Protein AF-A0A940G3T7-F1 (afdb_monomer)

Foldseek 3Di:
DFQLLVQCVVCLLVLLVVLLVQLCVVDVQQVPDPVSSVLSSLLSSLLSVQLSCQLVVNDRDLQSLLLLQLCCLPPGVDDLVSLLVSLVSSLVSSLVSSVVRRPVPDPVCSVVSNVSSVVSSVVSSVSSSVLNVLLNVLVVCVVVDVVSVVLLLCLCVLLVPDDPVLSCLQLVLLLLCSSSSNPLPSSCVVVVHDSVSSVVSQVVSCVRRVARCSDSNSVSSPVSNCVVVVSNPDDPPPDD

Solvent-accessible surface area (backbone atoms only — not comparable to full-atom values): 12813 Å² total; per-residue (Å²): 134,53,49,15,60,53,45,50,69,76,38,45,69,60,54,23,50,52,46,38,52,52,38,39,74,73,34,74,86,49,66,77,49,71,66,62,49,66,56,44,43,64,48,42,32,44,34,48,51,35,53,48,34,39,75,72,68,74,48,85,61,61,48,27,29,25,37,56,11,31,52,41,48,72,79,38,98,60,61,71,63,59,54,56,48,39,40,54,49,46,52,51,52,54,47,52,52,27,62,75,42,31,84,88,38,66,76,84,51,50,63,57,53,49,53,51,49,55,52,49,41,52,52,39,44,50,40,14,50,50,17,22,53,47,31,43,48,53,52,56,47,26,80,79,28,72,69,50,39,46,50,33,61,47,50,53,46,62,50,68,75,47,56,72,67,65,30,48,66,45,48,52,57,51,46,42,18,60,75,40,30,52,32,57,62,58,28,14,61,76,68,74,44,57,53,70,56,56,52,53,38,48,52,52,46,20,73,60,49,75,38,46,77,88,38,63,62,40,31,33,40,52,51,49,31,37,46,77,70,57,66,65,60,76,76,78,80,77,83,125

Radius of gyration: 18.78 Å; Cα contacts (8 Å, |Δi|>4): 282; chains: 1; bounding box: 48×43×55 Å

Structure (mmCIF, N/CA/C/O backbone):
data_AF-A0A940G3T7-F1
#
_entry.id   AF-A0A940G3T7-F1
#
loop_
_atom_site.group_PDB
_atom_site.id
_atom_site.type_symbol
_atom_site.label_atom_id
_atom_site.label_alt_id
_atom_site.label_comp_id
_atom_site.label_asym_id
_atom_site.label_entity_id
_atom_site.label_seq_id
_atom_site.pdbx_PDB_ins_code
_atom_site.Cartn_x
_atom_site.Cartn_y
_atom_site.Cartn_z
_atom_site.occupancy
_atom_site.B_iso_or_equiv
_atom_site.auth_seq_id
_atom_site.auth_comp_id
_atom_site.auth_asym_id
_atom_site.auth_atom_id
_atom_site.pdbx_PDB_model_num
ATOM 1 N N . MET A 1 1 ? 21.316 -6.320 -14.154 1.00 74.44 1 MET A N 1
ATOM 2 C CA . MET A 1 1 ? 20.137 -5.428 -14.083 1.00 74.44 1 MET A CA 1
ATOM 3 C C . MET A 1 1 ? 20.168 -4.585 -15.340 1.00 74.44 1 MET A C 1
ATOM 5 O O . MET A 1 1 ? 21.217 -3.998 -15.573 1.00 74.44 1 MET A O 1
ATOM 9 N N . GLY A 1 2 ? 19.116 -4.589 -16.158 1.00 83.31 2 GLY A N 1
ATOM 10 C CA . GLY A 1 2 ? 19.085 -3.823 -17.414 1.00 83.31 2 GLY A CA 1
ATOM 11 C C . GLY A 1 2 ? 19.014 -2.308 -17.184 1.00 83.31 2 GLY A C 1
ATOM 12 O O . GLY A 1 2 ? 18.621 -1.860 -16.100 1.00 83.31 2 GLY A O 1
ATOM 13 N N . SER A 1 3 ? 19.417 -1.516 -18.175 1.00 91.56 3 SER A N 1
ATOM 14 C CA . SER A 1 3 ? 19.326 -0.055 -18.203 1.00 91.56 3 SER A CA 1
ATOM 15 C C . SER A 1 3 ? 17.884 0.422 -18.115 1.00 91.56 3 SER A C 1
ATOM 17 O O . SER A 1 3 ? 17.640 1.399 -17.412 1.00 91.56 3 SER A O 1
ATOM 19 N N . GLY A 1 4 ? 16.930 -0.321 -18.685 1.00 92.56 4 GLY A N 1
ATOM 20 C CA . GLY A 1 4 ? 15.504 -0.017 -18.550 1.00 92.56 4 GLY A CA 1
ATOM 21 C C . GLY A 1 4 ? 15.030 -0.037 -17.091 1.00 92.56 4 GLY A C 1
ATOM 22 O O . GLY A 1 4 ? 14.380 0.896 -16.632 1.00 92.56 4 GLY A O 1
ATOM 23 N N . ILE A 1 5 ? 15.431 -1.045 -16.307 1.00 93.56 5 ILE A N 1
ATOM 24 C CA . ILE A 1 5 ? 15.074 -1.136 -14.876 1.00 93.56 5 ILE A CA 1
ATOM 25 C C . ILE A 1 5 ? 15.770 -0.032 -14.063 1.00 93.56 5 ILE A C 1
ATOM 27 O O . ILE A 1 5 ? 15.133 0.599 -13.223 1.00 93.56 5 ILE A O 1
ATOM 31 N N . ARG A 1 6 ? 17.052 0.256 -14.345 1.00 94.25 6 ARG A N 1
ATOM 32 C CA . ARG A 1 6 ? 17.772 1.387 -13.719 1.00 94.25 6 ARG A CA 1
ATOM 33 C C . ARG A 1 6 ? 17.108 2.732 -14.009 1.00 94.25 6 ARG A C 1
ATOM 35 O O . ARG A 1 6 ? 17.112 3.613 -13.148 1.00 94.25 6 ARG A O 1
ATOM 42 N N . PHE A 1 7 ? 16.580 2.903 -15.221 1.00 95.75 7 PHE A N 1
ATOM 43 C CA . PHE A 1 7 ? 15.862 4.110 -15.603 1.00 95.75 7 PHE A CA 1
ATOM 44 C C . PHE A 1 7 ? 14.622 4.290 -14.727 1.00 95.75 7 PHE A C 1
ATOM 46 O O . PHE A 1 7 ? 14.481 5.356 -14.131 1.00 95.75 7 PHE A O 1
ATOM 53 N N . LEU A 1 8 ? 13.801 3.240 -14.574 1.00 95.75 8 LEU A N 1
ATOM 54 C CA . LEU A 1 8 ? 12.621 3.273 -13.703 1.00 95.75 8 LEU A CA 1
ATOM 55 C C . LEU A 1 8 ? 12.976 3.648 -12.257 1.00 95.75 8 LEU A C 1
ATOM 57 O O . LEU A 1 8 ? 12.310 4.493 -11.670 1.00 95.75 8 LEU A O 1
ATOM 61 N N . GLU A 1 9 ? 14.040 3.061 -11.693 1.00 93.00 9 GLU A N 1
ATOM 62 C CA . GLU A 1 9 ? 14.508 3.395 -10.337 1.00 93.00 9 GLU A CA 1
ATOM 63 C C . GLU A 1 9 ? 14.884 4.878 -10.203 1.00 93.00 9 GLU A C 1
ATOM 65 O O . GLU A 1 9 ? 14.570 5.516 -9.202 1.00 93.00 9 GLU A O 1
ATOM 70 N N . SER A 1 10 ? 15.555 5.433 -11.214 1.00 94.75 10 SER A N 1
ATOM 71 C CA . SER A 1 10 ? 16.081 6.804 -11.167 1.00 94.75 10 SER A CA 1
ATOM 72 C C . SER A 1 10 ? 15.025 7.868 -11.491 1.00 94.75 10 SER A C 1
ATOM 74 O O . SER A 1 10 ? 15.208 9.028 -11.131 1.00 94.75 10 SER A O 1
ATOM 76 N N . HIS A 1 11 ? 13.929 7.481 -12.154 1.00 96.00 11 HIS A N 1
ATOM 77 C CA . HIS A 1 11 ? 12.871 8.375 -12.642 1.00 96.00 11 HIS A CA 1
ATOM 78 C C . HIS A 1 11 ? 11.492 7.990 -12.089 1.00 96.00 11 HIS A C 1
ATOM 80 O O . HIS A 1 11 ? 10.468 8.221 -12.727 1.00 96.00 11 HIS A O 1
ATOM 86 N N . LEU A 1 12 ? 11.446 7.406 -10.886 1.00 93.38 12 LEU A N 1
ATOM 87 C CA . LEU A 1 12 ? 10.212 6.902 -10.276 1.00 93.38 12 LEU A CA 1
ATOM 88 C C . LEU A 1 12 ? 9.098 7.962 -10.199 1.00 93.38 12 LEU A C 1
ATOM 90 O O . LEU A 1 12 ? 7.926 7.641 -10.377 1.00 93.38 12 LEU A O 1
ATOM 94 N N . GLU A 1 13 ? 9.445 9.225 -9.946 1.00 90.88 13 GLU A N 1
ATOM 95 C CA . GLU A 1 13 ? 8.478 10.327 -9.891 1.00 90.88 13 GLU A CA 1
ATOM 96 C C . GLU A 1 13 ? 7.826 10.610 -11.245 1.00 90.88 13 GLU A C 1
ATOM 98 O O . GLU A 1 13 ? 6.604 10.672 -11.329 1.00 90.88 13 GLU A O 1
ATOM 103 N N . GLU A 1 14 ? 8.626 10.697 -12.305 1.00 94.06 14 GLU A N 1
ATOM 104 C CA . GLU A 1 14 ? 8.138 10.889 -13.671 1.00 94.06 14 GLU A CA 1
ATOM 105 C C . GLU A 1 14 ? 7.284 9.698 -14.123 1.00 94.06 14 GLU A C 1
ATOM 107 O O . GLU A 1 14 ? 6.153 9.872 -14.574 1.00 94.06 14 GLU A O 1
ATOM 112 N N . VAL A 1 15 ? 7.793 8.479 -13.929 1.00 95.88 15 VAL A N 1
ATOM 113 C CA . VAL A 1 15 ? 7.114 7.242 -14.334 1.00 95.88 15 VAL A CA 1
ATOM 114 C C . VAL A 1 15 ? 5.775 7.080 -13.610 1.00 95.88 15 VAL A C 1
ATOM 116 O O . VAL A 1 15 ? 4.773 6.735 -14.235 1.00 95.88 15 VAL A O 1
ATOM 119 N N . SER A 1 16 ? 5.730 7.332 -12.298 1.00 93.62 16 SER A N 1
ATOM 120 C CA . SER A 1 16 ? 4.488 7.210 -11.521 1.00 93.62 16 SER A CA 1
ATOM 121 C C . SER A 1 16 ? 3.468 8.303 -11.848 1.00 93.62 16 SER A C 1
ATOM 123 O O . SER A 1 16 ? 2.267 8.021 -11.847 1.00 93.62 16 SER A O 1
ATOM 125 N N . ALA A 1 17 ? 3.914 9.518 -12.179 1.00 90.50 17 ALA A N 1
ATOM 126 C CA . ALA A 1 17 ? 3.035 10.588 -12.642 1.00 90.50 17 ALA A CA 1
ATOM 127 C C . ALA A 1 17 ? 2.400 10.248 -14.001 1.00 90.50 17 ALA A C 1
ATOM 129 O O . ALA A 1 17 ? 1.180 10.348 -14.141 1.00 90.50 17 ALA A O 1
ATOM 130 N N . GLU A 1 18 ? 3.198 9.771 -14.961 1.00 93.31 18 GLU A N 1
ATOM 131 C CA . GLU A 1 18 ? 2.703 9.317 -16.269 1.00 93.31 18 GLU A CA 1
ATOM 132 C C . GLU A 1 18 ? 1.730 8.144 -16.115 1.00 93.31 18 GLU A C 1
ATOM 134 O O . GLU A 1 18 ? 0.635 8.147 -16.677 1.00 93.31 18 GLU A O 1
ATOM 139 N N . LEU A 1 19 ? 2.076 7.159 -15.283 1.00 94.00 19 LEU A N 1
ATOM 140 C CA . LEU A 1 19 ? 1.184 6.042 -14.993 1.00 94.00 19 LEU A CA 1
ATOM 141 C C . LEU A 1 19 ? -0.145 6.514 -14.385 1.00 94.00 19 LEU A C 1
ATOM 143 O O . LEU A 1 19 ? -1.208 6.043 -14.786 1.00 94.00 19 LEU A O 1
ATOM 147 N N . THR A 1 20 ? -0.103 7.461 -13.447 1.00 91.38 20 THR A N 1
ATOM 148 C CA . THR A 1 20 ? -1.315 8.037 -12.848 1.00 91.38 20 THR A CA 1
ATOM 149 C C . THR A 1 20 ? -2.190 8.683 -13.919 1.00 91.38 20 THR A C 1
ATOM 151 O O . THR A 1 20 ? -3.382 8.387 -13.987 1.00 91.38 20 THR A O 1
ATOM 154 N N . ALA A 1 21 ? -1.603 9.509 -14.790 1.00 89.38 21 ALA A N 1
ATOM 155 C CA . ALA A 1 21 ? -2.323 10.150 -15.887 1.00 89.38 21 ALA A CA 1
ATOM 156 C C . ALA A 1 21 ? -2.978 9.112 -16.813 1.00 89.38 21 ALA A C 1
ATOM 158 O O . ALA A 1 21 ? -4.177 9.187 -17.077 1.00 89.38 21 ALA A O 1
ATOM 159 N N . ARG A 1 22 ? -2.232 8.075 -17.212 1.00 91.62 22 ARG A N 1
ATOM 160 C CA . ARG A 1 22 ? -2.720 6.992 -18.084 1.00 91.62 22 ARG A CA 1
ATOM 161 C C . ARG A 1 22 ? -3.848 6.184 -17.443 1.00 91.62 22 ARG A C 1
ATOM 163 O O . ARG A 1 22 ? -4.780 5.789 -18.139 1.00 91.62 22 ARG A O 1
ATOM 170 N N . ILE A 1 23 ? -3.797 5.954 -16.130 1.00 89.06 23 ILE A N 1
ATOM 171 C CA . ILE A 1 23 ? -4.881 5.293 -15.388 1.00 89.06 23 ILE A CA 1
ATOM 172 C C . ILE A 1 23 ? -6.139 6.167 -15.374 1.00 89.06 23 ILE A C 1
ATOM 174 O O . ILE A 1 23 ? -7.225 5.657 -15.642 1.00 89.06 23 ILE A O 1
ATOM 178 N N . VAL A 1 24 ? -6.009 7.468 -15.103 1.00 85.62 24 VAL A N 1
ATOM 179 C CA . VAL A 1 24 ? -7.149 8.403 -15.103 1.00 85.62 24 VAL A CA 1
ATOM 180 C C . VAL A 1 24 ? -7.772 8.519 -16.497 1.00 85.62 24 VAL A C 1
ATOM 182 O O . VAL A 1 24 ? -8.993 8.521 -16.639 1.00 85.62 24 VAL A O 1
ATOM 185 N N . GLU A 1 25 ? -6.959 8.575 -17.548 1.00 85.81 25 GLU A N 1
ATOM 186 C CA . GLU A 1 25 ? -7.444 8.618 -18.930 1.00 85.81 25 GLU A CA 1
ATOM 187 C C . GLU A 1 25 ? -8.111 7.306 -19.365 1.00 85.81 25 GLU A C 1
ATOM 189 O O . GLU A 1 25 ? -9.137 7.332 -20.047 1.00 85.81 25 GLU A O 1
ATOM 194 N N . GLY A 1 26 ? -7.540 6.164 -18.974 1.00 80.88 26 GLY A N 1
ATOM 195 C CA . GLY A 1 26 ? -7.988 4.838 -19.402 1.00 80.88 26 GLY A CA 1
ATOM 196 C C . GLY A 1 26 ? -9.207 4.296 -18.654 1.00 80.88 26 GLY A C 1
ATOM 197 O O . GLY A 1 26 ? -9.907 3.433 -19.180 1.00 80.88 26 GLY A O 1
ATOM 198 N N . GLU A 1 27 ? -9.496 4.797 -17.453 1.00 78.75 27 GLU A N 1
ATOM 199 C CA . GLU A 1 27 ? -10.560 4.281 -16.595 1.00 78.75 27 GLU A CA 1
ATOM 200 C C . GLU A 1 27 ? -11.546 5.389 -16.209 1.00 78.75 27 GLU A C 1
ATOM 202 O O . GLU A 1 27 ? -11.291 6.213 -15.328 1.00 78.75 27 GLU A O 1
ATOM 207 N N . LEU A 1 28 ? -12.724 5.353 -16.845 1.00 66.12 28 LEU A N 1
ATOM 208 C CA . LEU A 1 28 ? -13.821 6.310 -16.642 1.00 66.12 28 LEU A CA 1
ATOM 209 C C . LEU A 1 28 ? -14.182 6.491 -15.164 1.00 66.12 28 LEU A C 1
ATOM 211 O O . LEU A 1 28 ? -14.583 7.578 -14.755 1.00 66.12 28 LEU A O 1
ATOM 215 N N . SER A 1 29 ? -14.015 5.441 -14.360 1.00 67.69 29 SER A N 1
ATOM 216 C CA . SER A 1 29 ? -14.332 5.467 -12.937 1.00 67.69 29 SER A CA 1
ATOM 217 C C . SER A 1 29 ? -13.459 6.452 -12.137 1.00 67.69 29 SER A C 1
ATOM 219 O O . SER A 1 29 ? -13.898 6.904 -11.087 1.00 67.69 29 SER A O 1
ATOM 221 N N . TYR A 1 30 ? -12.275 6.848 -12.626 1.00 64.69 30 TYR A N 1
ATOM 222 C CA . TYR A 1 30 ? -11.432 7.872 -11.978 1.00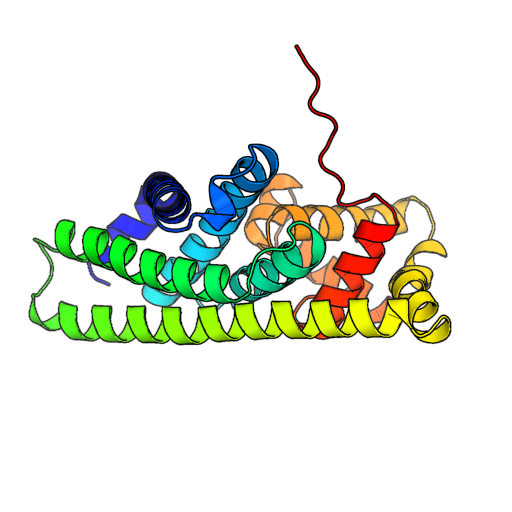 64.69 30 TYR A CA 1
ATOM 223 C C . TYR A 1 30 ? -11.596 9.283 -12.557 1.00 64.69 30 TYR A C 1
ATOM 225 O O . TYR A 1 30 ? -11.019 10.228 -12.029 1.00 64.69 30 TYR A O 1
ATOM 233 N N . GLN A 1 31 ? -12.380 9.462 -13.623 1.00 60.44 31 GLN A N 1
ATOM 234 C CA . GLN A 1 31 ? -12.560 10.767 -14.281 1.00 60.44 31 GLN A CA 1
ATOM 235 C C . GLN A 1 31 ? -13.594 11.664 -13.585 1.00 60.44 31 GLN A C 1
ATOM 237 O O . GLN A 1 31 ? -13.928 12.738 -14.086 1.00 60.44 31 GLN A O 1
ATOM 242 N N . VAL A 1 32 ? -14.155 11.205 -12.466 1.00 57.22 32 VAL A N 1
ATOM 243 C CA . VAL A 1 32 ? -15.436 11.705 -11.958 1.00 57.22 32 VAL A CA 1
ATOM 244 C C . VAL A 1 32 ? -15.269 12.755 -10.858 1.00 57.22 32 VAL A C 1
ATOM 246 O O . VAL A 1 32 ? -16.141 13.613 -10.720 1.00 57.22 32 VAL A O 1
ATOM 249 N N . ASP A 1 33 ? -14.159 12.751 -10.110 1.00 65.88 33 ASP A N 1
ATOM 250 C CA . ASP A 1 33 ? -13.941 13.719 -9.033 1.00 65.88 33 ASP A CA 1
ATOM 251 C C . ASP A 1 33 ? -12.446 14.023 -8.754 1.00 65.88 33 ASP A C 1
ATOM 253 O O . ASP A 1 33 ? -11.558 13.200 -8.975 1.00 65.88 33 ASP A O 1
ATOM 257 N N . LEU A 1 34 ? -12.166 15.249 -8.289 1.00 60.47 34 LEU A N 1
ATOM 258 C CA . LEU A 1 34 ? -10.811 15.738 -7.982 1.00 60.47 34 LEU A CA 1
ATOM 259 C C . LEU A 1 34 ? -10.205 15.103 -6.720 1.00 60.47 34 LEU A C 1
ATOM 261 O O . LEU A 1 34 ? -8.987 15.085 -6.582 1.00 60.47 34 LEU A O 1
ATOM 265 N N . GLU A 1 35 ? -11.030 14.619 -5.797 1.00 64.25 35 GLU A N 1
ATOM 266 C CA . GLU A 1 35 ? -10.598 14.073 -4.507 1.00 64.25 35 GLU A CA 1
ATOM 267 C C . GLU A 1 35 ? -9.964 12.685 -4.699 1.00 64.25 35 GLU A C 1
ATOM 269 O O . GLU A 1 35 ? -8.833 12.446 -4.285 1.00 64.25 35 GLU A O 1
ATOM 274 N N . THR A 1 36 ? -10.617 11.835 -5.486 1.00 66.44 36 THR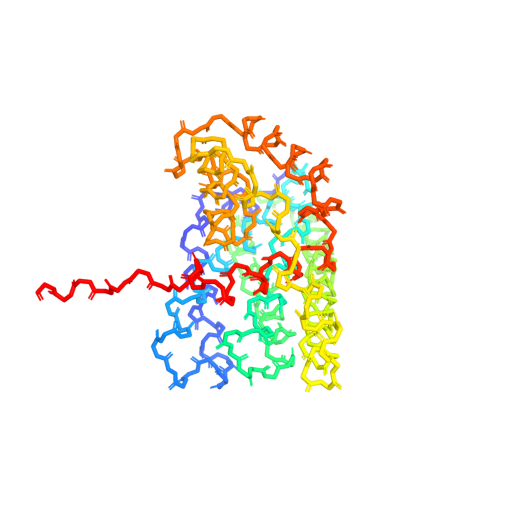 A N 1
ATOM 275 C CA . THR A 1 36 ? -10.149 10.558 -6.021 1.00 66.44 36 THR A CA 1
ATOM 276 C C . THR A 1 36 ? -8.845 10.725 -6.795 1.00 66.44 36 THR A C 1
ATOM 278 O O . THR A 1 36 ? -7.922 9.935 -6.608 1.00 66.44 36 THR A O 1
ATOM 281 N N . ILE A 1 37 ? -8.714 11.763 -7.630 1.00 62.72 37 ILE A N 1
ATOM 282 C CA . ILE A 1 37 ? -7.467 12.029 -8.371 1.00 62.72 37 ILE A CA 1
ATOM 283 C C . ILE A 1 37 ? -6.317 12.386 -7.415 1.00 62.72 37 ILE A C 1
ATOM 285 O O . ILE A 1 37 ? -5.192 11.920 -7.610 1.00 62.72 37 ILE A O 1
ATOM 289 N N . LEU A 1 38 ? -6.586 13.177 -6.370 1.00 65.06 38 LEU A N 1
ATOM 290 C CA . LEU A 1 38 ? -5.577 13.565 -5.377 1.00 65.06 38 LEU A CA 1
ATOM 291 C C . LEU A 1 38 ? -5.095 12.380 -4.528 1.00 65.06 38 LEU A C 1
ATOM 293 O O . LEU A 1 38 ? -3.920 12.343 -4.167 1.00 65.06 38 LEU A O 1
ATOM 297 N N . VAL A 1 39 ? -5.964 11.403 -4.254 1.00 70.62 39 VAL A N 1
ATOM 298 C CA . VAL A 1 39 ? -5.603 10.159 -3.550 1.00 70.62 39 VAL A CA 1
ATOM 299 C C . VAL A 1 39 ? -4.877 9.170 -4.474 1.00 70.62 39 VAL A C 1
ATOM 301 O O . VAL A 1 39 ? -3.994 8.434 -4.032 1.00 70.62 39 VAL A O 1
ATOM 304 N N . LEU A 1 40 ? -5.206 9.156 -5.771 1.00 80.25 40 LEU A N 1
ATOM 305 C CA . LEU A 1 40 ? -4.691 8.160 -6.713 1.00 80.25 40 LEU A CA 1
ATOM 306 C C . LEU A 1 40 ? -3.185 8.290 -6.973 1.00 80.25 40 LEU A C 1
ATOM 308 O O . LEU A 1 40 ? -2.502 7.272 -7.043 1.00 80.25 40 LEU A O 1
ATOM 312 N N . GLY A 1 41 ? -2.654 9.508 -7.107 1.00 83.38 41 GLY A N 1
ATOM 313 C CA . GLY A 1 41 ? -1.239 9.725 -7.440 1.00 83.38 41 GLY A CA 1
ATOM 314 C C . GLY A 1 41 ? -0.260 9.109 -6.427 1.00 83.38 41 GLY A C 1
ATOM 315 O O . GLY A 1 41 ? 0.570 8.279 -6.812 1.00 83.38 41 GLY A O 1
ATOM 316 N N . PRO A 1 42 ? -0.354 9.454 -5.130 1.00 84.12 42 PRO A N 1
ATOM 317 C CA . PRO A 1 42 ? 0.479 8.850 -4.088 1.00 84.12 42 PRO A CA 1
ATOM 318 C C . PRO A 1 42 ? 0.326 7.320 -3.998 1.00 84.12 42 PRO A C 1
ATOM 320 O O . PRO A 1 42 ? 1.325 6.607 -3.861 1.00 84.12 42 PRO A O 1
ATOM 323 N N . LEU A 1 43 ? -0.894 6.802 -4.181 1.00 87.19 43 LEU A N 1
ATOM 324 C CA . LEU A 1 43 ? -1.174 5.365 -4.178 1.00 87.19 43 LEU A CA 1
ATOM 325 C C . LEU A 1 43 ? -0.493 4.641 -5.353 1.00 87.19 43 LEU A C 1
ATOM 327 O O . LEU A 1 43 ? 0.146 3.602 -5.169 1.00 87.19 43 LEU A O 1
ATOM 331 N N . VAL A 1 44 ? -0.582 5.210 -6.559 1.00 90.50 44 VAL A N 1
ATOM 332 C CA . VAL A 1 44 ? 0.091 4.701 -7.763 1.00 90.50 44 VAL A CA 1
ATOM 333 C C . VAL A 1 44 ? 1.606 4.752 -7.598 1.00 90.50 44 VAL A C 1
ATOM 335 O O . VAL A 1 44 ? 2.286 3.789 -7.953 1.00 90.50 44 VAL A O 1
ATOM 338 N N . ARG A 1 45 ? 2.151 5.829 -7.020 1.00 91.31 45 ARG A N 1
ATOM 339 C CA . ARG A 1 45 ? 3.591 5.962 -6.762 1.00 91.31 45 ARG A CA 1
ATOM 340 C C . ARG A 1 45 ? 4.114 4.856 -5.850 1.00 91.31 45 ARG A C 1
ATOM 342 O O . ARG A 1 45 ? 5.085 4.199 -6.222 1.00 91.31 45 ARG A O 1
ATOM 349 N N . ALA A 1 46 ? 3.475 4.627 -4.703 1.00 90.19 46 ALA A N 1
ATOM 350 C CA . ALA A 1 46 ? 3.887 3.579 -3.766 1.00 90.19 46 ALA A CA 1
ATOM 351 C C . ALA A 1 46 ? 3.849 2.185 -4.418 1.00 90.19 46 ALA A C 1
ATOM 353 O O . ALA A 1 46 ? 4.739 1.357 -4.214 1.00 90.19 46 ALA A O 1
ATOM 354 N N . ASN A 1 47 ? 2.843 1.930 -5.260 1.00 93.06 47 ASN A N 1
ATOM 355 C CA . ASN A 1 47 ? 2.739 0.670 -5.986 1.00 93.06 47 ASN A CA 1
ATOM 356 C C . ASN A 1 47 ? 3.823 0.517 -7.062 1.00 93.06 47 ASN A C 1
ATOM 358 O O . ASN A 1 47 ? 4.467 -0.527 -7.156 1.00 93.06 47 ASN A O 1
ATOM 362 N N . CYS A 1 48 ? 4.073 1.582 -7.825 1.00 94.56 48 CYS A N 1
ATOM 363 C CA . CYS A 1 48 ? 5.140 1.641 -8.817 1.00 94.56 48 CYS A CA 1
ATOM 364 C C . CYS A 1 48 ? 6.511 1.381 -8.176 1.00 94.56 48 CYS A C 1
ATOM 366 O O . CYS A 1 48 ? 7.307 0.619 -8.720 1.00 94.56 48 CYS A O 1
ATOM 368 N N . GLU A 1 49 ? 6.772 1.955 -7.000 1.00 93.06 49 GLU A N 1
ATOM 369 C CA . GLU A 1 49 ? 8.008 1.729 -6.249 1.00 93.06 49 GLU A CA 1
ATOM 370 C C . GLU A 1 49 ? 8.197 0.247 -5.890 1.00 93.06 49 GLU A C 1
ATOM 372 O O . GLU A 1 49 ? 9.276 -0.308 -6.111 1.00 93.06 49 GLU A O 1
ATOM 377 N N . SER A 1 50 ? 7.149 -0.421 -5.392 1.00 93.19 50 SER A N 1
ATOM 378 C CA . SER A 1 50 ? 7.217 -1.853 -5.063 1.00 93.19 50 SER A CA 1
ATOM 379 C C . SER A 1 50 ? 7.488 -2.727 -6.294 1.00 93.19 50 SER A C 1
ATOM 381 O O . SER A 1 50 ? 8.362 -3.605 -6.264 1.00 93.19 50 SER A O 1
ATOM 383 N N . ILE A 1 51 ? 6.813 -2.443 -7.413 1.00 95.38 51 ILE A N 1
ATOM 384 C CA . ILE A 1 51 ? 7.029 -3.156 -8.679 1.00 95.38 51 ILE A CA 1
ATOM 385 C C . ILE A 1 51 ? 8.484 -2.988 -9.132 1.00 95.38 51 ILE A C 1
ATOM 387 O O . ILE A 1 51 ? 9.163 -3.973 -9.431 1.00 95.38 51 ILE A O 1
ATOM 391 N N . VAL A 1 52 ? 8.998 -1.755 -9.132 1.00 95.19 52 VAL A N 1
ATOM 392 C CA . VAL A 1 52 ? 10.378 -1.455 -9.538 1.00 95.19 52 VAL A CA 1
ATOM 393 C C . VAL A 1 52 ? 11.391 -2.146 -8.623 1.00 95.19 52 VAL A C 1
ATOM 395 O O . VAL A 1 52 ? 12.326 -2.775 -9.121 1.00 95.19 52 VAL A O 1
ATOM 398 N N . ASN A 1 53 ? 11.181 -2.132 -7.305 1.00 93.31 53 ASN A N 1
ATOM 399 C CA . ASN A 1 53 ? 12.036 -2.840 -6.348 1.00 93.31 53 ASN A CA 1
ATOM 400 C C . ASN A 1 53 ? 12.050 -4.359 -6.590 1.00 93.31 53 ASN A C 1
ATOM 402 O O . ASN A 1 53 ? 13.116 -4.984 -6.548 1.00 93.31 53 ASN A O 1
ATOM 406 N N . THR A 1 54 ? 10.899 -4.946 -6.924 1.00 95.00 54 THR A N 1
ATOM 407 C CA . THR A 1 54 ? 10.788 -6.365 -7.298 1.00 95.00 54 THR A CA 1
ATOM 408 C C . THR A 1 54 ? 11.579 -6.669 -8.574 1.00 95.00 54 THR A C 1
ATOM 410 O O . THR A 1 54 ? 12.340 -7.643 -8.641 1.00 95.00 54 THR A O 1
ATOM 413 N N . LEU A 1 55 ? 11.474 -5.810 -9.590 1.00 94.56 55 LEU A N 1
ATOM 414 C CA . LEU A 1 55 ? 12.224 -5.941 -10.844 1.00 94.56 55 LEU A CA 1
ATOM 415 C C . LEU A 1 55 ? 13.731 -5.716 -10.665 1.00 94.56 55 LEU A C 1
ATOM 417 O O . LEU A 1 55 ? 14.541 -6.374 -11.329 1.00 94.56 55 LEU A O 1
ATOM 421 N N . ALA A 1 56 ? 14.131 -4.873 -9.721 1.00 93.06 56 ALA A N 1
ATOM 422 C CA . ALA A 1 56 ? 15.524 -4.686 -9.332 1.00 93.06 56 ALA A CA 1
ATOM 423 C C . ALA A 1 56 ? 16.067 -5.831 -8.451 1.00 93.06 56 ALA A C 1
ATOM 425 O O . ALA A 1 56 ? 17.275 -5.923 -8.236 1.00 93.06 56 ALA A O 1
ATOM 426 N N . GLY A 1 57 ? 15.203 -6.733 -7.965 1.00 92.25 57 GLY A N 1
ATOM 427 C CA . GLY A 1 57 ? 15.586 -7.838 -7.081 1.00 92.25 57 GLY A CA 1
ATOM 428 C C . GLY A 1 57 ? 15.867 -7.402 -5.639 1.00 92.25 57 GLY A C 1
ATOM 429 O O . GLY A 1 57 ? 16.603 -8.083 -4.928 1.00 92.25 57 GLY A O 1
ATOM 430 N N . ARG A 1 58 ? 15.310 -6.263 -5.208 1.00 87.81 58 ARG A N 1
ATOM 431 C CA . ARG A 1 58 ? 15.520 -5.674 -3.873 1.00 87.81 58 ARG A CA 1
ATOM 432 C C . ARG A 1 58 ? 14.520 -6.149 -2.819 1.00 87.81 58 ARG A C 1
ATOM 434 O O . ARG A 1 58 ? 14.696 -5.845 -1.643 1.00 87.81 58 ARG A O 1
ATOM 441 N N . GLY A 1 59 ? 13.500 -6.897 -3.220 1.00 84.19 59 GLY A N 1
ATOM 442 C CA . GLY A 1 59 ? 12.483 -7.434 -2.324 1.00 84.19 59 GLY A CA 1
ATOM 443 C C . GLY A 1 59 ? 11.149 -7.593 -3.032 1.00 84.19 59 GLY A C 1
ATOM 444 O O . GLY A 1 59 ? 10.996 -7.158 -4.168 1.00 84.19 59 GLY A O 1
ATOM 445 N N . ASP A 1 60 ? 10.213 -8.236 -2.350 1.00 85.06 60 ASP A N 1
ATOM 446 C CA . ASP A 1 60 ? 8.851 -8.450 -2.817 1.00 85.06 60 ASP A CA 1
ATOM 447 C C . ASP A 1 60 ? 7.888 -7.916 -1.751 1.00 85.06 60 ASP A C 1
ATOM 449 O O . ASP A 1 60 ? 7.577 -8.618 -0.788 1.00 85.06 60 ASP A O 1
ATOM 453 N N . ASP A 1 61 ? 7.531 -6.633 -1.855 1.00 87.75 61 ASP A N 1
ATOM 454 C CA . ASP A 1 61 ? 6.673 -5.966 -0.875 1.00 87.75 61 ASP A CA 1
ATOM 455 C C . ASP A 1 61 ? 5.221 -5.934 -1.360 1.00 87.75 61 ASP A C 1
ATOM 457 O O . ASP A 1 61 ? 4.845 -5.176 -2.258 1.00 87.75 61 ASP A O 1
ATOM 461 N N . LEU A 1 62 ? 4.396 -6.773 -0.742 1.00 92.25 62 LEU A N 1
ATOM 462 C CA . LEU A 1 62 ? 2.979 -6.902 -1.064 1.00 92.25 62 LEU A CA 1
ATOM 463 C C . LEU A 1 62 ? 2.093 -5.903 -0.313 1.00 92.25 62 LEU A C 1
ATOM 465 O O . LEU A 1 62 ? 0.889 -5.853 -0.565 1.00 92.25 62 LEU A O 1
ATOM 469 N N . VAL A 1 63 ? 2.665 -5.073 0.559 1.00 91.19 63 VAL A N 1
ATOM 470 C CA . VAL A 1 63 ? 1.889 -4.086 1.306 1.00 91.19 63 VAL A CA 1
ATOM 471 C C . VAL A 1 63 ? 1.289 -3.015 0.379 1.00 91.19 63 VAL A C 1
ATOM 473 O O . VAL A 1 63 ? 0.075 -2.817 0.446 1.00 91.19 63 VAL A O 1
ATOM 476 N N . PRO A 1 64 ? 2.037 -2.341 -0.522 1.00 92.25 64 PRO A N 1
ATOM 477 C CA . PRO A 1 64 ? 1.434 -1.343 -1.404 1.00 92.25 64 PRO A CA 1
ATOM 478 C C . PRO A 1 64 ? 0.268 -1.868 -2.258 1.00 92.25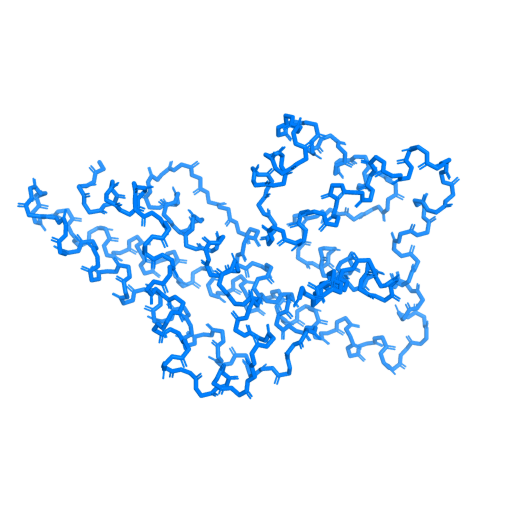 64 PRO A C 1
ATOM 480 O O . PRO A 1 64 ? -0.749 -1.177 -2.328 1.00 92.25 64 PRO A O 1
ATOM 483 N N . PRO A 1 65 ? 0.331 -3.056 -2.906 1.00 93.75 65 PRO A N 1
ATOM 484 C CA . PRO A 1 65 ? -0.832 -3.570 -3.628 1.00 93.75 65 PRO A CA 1
ATOM 485 C C . PRO A 1 65 ? -2.010 -3.874 -2.704 1.00 93.75 65 PRO A C 1
ATOM 487 O O . PRO A 1 65 ? -3.147 -3.581 -3.060 1.00 93.75 65 PRO A O 1
ATOM 490 N N . GLU A 1 66 ? -1.776 -4.384 -1.497 1.00 93.50 66 GLU A N 1
ATOM 491 C CA . GLU A 1 66 ? -2.845 -4.590 -0.517 1.00 93.50 66 GLU A CA 1
ATOM 492 C C . GLU A 1 66 ? -3.561 -3.275 -0.157 1.00 93.50 66 GLU A C 1
ATOM 494 O O . GLU A 1 66 ? -4.796 -3.223 -0.158 1.00 93.50 66 GLU A O 1
ATOM 499 N N . GLN A 1 67 ? -2.801 -2.194 0.061 1.00 89.88 67 GLN A N 1
ATOM 500 C CA . GLN A 1 67 ? -3.347 -0.872 0.381 1.00 89.88 67 GLN A CA 1
ATOM 501 C C . GLN A 1 67 ? -4.196 -0.289 -0.753 1.00 89.88 67 GLN A C 1
ATOM 503 O O . GLN A 1 67 ? -5.214 0.344 -0.475 1.00 89.88 67 GLN A O 1
ATOM 508 N N . VAL A 1 68 ? -3.868 -0.572 -2.024 1.00 90.25 68 VAL A N 1
ATOM 509 C CA . VAL A 1 68 ? -4.744 -0.234 -3.165 1.00 90.25 68 VAL A CA 1
ATOM 510 C C . VAL A 1 68 ? -6.130 -0.844 -2.975 1.00 90.25 68 VAL A C 1
ATOM 512 O O . VAL A 1 68 ? -7.140 -0.172 -3.180 1.00 90.25 68 VAL A O 1
ATOM 515 N N . GLY A 1 69 ? -6.189 -2.110 -2.565 1.00 90.12 69 GLY A N 1
ATOM 516 C CA . GLY A 1 69 ? -7.442 -2.802 -2.293 1.00 90.12 69 GLY A CA 1
ATOM 517 C C . GLY A 1 69 ? -8.221 -2.198 -1.128 1.00 90.12 69 GLY A C 1
ATOM 518 O O . GLY A 1 69 ? -9.423 -1.960 -1.253 1.00 90.12 69 GLY A O 1
ATOM 519 N N . ILE A 1 70 ? -7.536 -1.939 -0.011 1.00 88.81 70 ILE A N 1
ATOM 520 C CA . ILE A 1 70 ? -8.135 -1.398 1.218 1.00 88.81 70 ILE A CA 1
ATOM 521 C C . ILE A 1 70 ? -8.731 -0.011 0.969 1.00 88.81 70 ILE A C 1
ATOM 523 O O . ILE A 1 70 ? -9.937 0.157 1.145 1.00 88.81 70 ILE A O 1
ATOM 527 N N . VAL A 1 71 ? -7.926 0.939 0.481 1.00 85.19 71 VAL A N 1
ATOM 528 C CA . VAL A 1 71 ? -8.349 2.331 0.241 1.00 85.19 71 VAL A CA 1
ATOM 529 C C . VAL A 1 71 ? -9.520 2.386 -0.739 1.00 85.19 71 VAL A C 1
ATOM 531 O O . VAL A 1 71 ? -10.515 3.073 -0.512 1.00 85.19 71 VAL A O 1
ATOM 534 N N . LYS A 1 72 ? -9.470 1.596 -1.816 1.00 84.31 72 LYS A N 1
ATOM 535 C CA . LYS A 1 72 ? -10.563 1.559 -2.795 1.00 84.31 72 LYS A CA 1
ATOM 536 C C . LYS A 1 72 ? -11.819 0.857 -2.305 1.00 84.31 72 LYS A C 1
ATOM 538 O O . LYS A 1 72 ? -12.870 1.010 -2.914 1.00 84.31 72 LYS A O 1
ATOM 543 N N . ALA A 1 73 ? -11.751 0.039 -1.263 1.00 84.62 73 ALA A N 1
ATOM 544 C CA . ALA A 1 73 ? -12.954 -0.546 -0.691 1.00 84.62 73 ALA A CA 1
ATOM 545 C C . ALA A 1 73 ? -13.702 0.448 0.215 1.00 84.62 73 ALA A C 1
ATOM 547 O O . ALA A 1 73 ? -14.921 0.296 0.366 1.00 84.62 73 ALA A O 1
ATOM 548 N N . THR A 1 74 ? -13.002 1.440 0.779 1.00 76.56 74 THR A N 1
ATOM 549 C CA . THR A 1 74 ? -13.500 2.385 1.791 1.00 76.56 74 THR A CA 1
ATOM 550 C C . THR A 1 74 ? -13.825 3.770 1.241 1.00 76.56 74 THR A C 1
ATOM 552 O O . THR A 1 74 ? -14.915 4.264 1.514 1.00 76.56 74 THR A O 1
ATOM 555 N N . GLU A 1 75 ? -12.929 4.388 0.470 1.00 65.38 75 GLU A N 1
ATOM 556 C CA . GLU A 1 75 ? -13.038 5.815 0.115 1.00 65.38 75 GLU A CA 1
ATOM 557 C C . GLU A 1 75 ? -13.790 6.064 -1.189 1.00 65.38 75 GLU A C 1
ATOM 559 O O . GLU A 1 75 ? -14.406 7.109 -1.378 1.00 65.38 75 GLU A O 1
ATOM 564 N N . THR A 1 76 ? -13.797 5.089 -2.092 1.00 59.84 76 THR A N 1
ATOM 565 C CA . THR A 1 76 ? -14.384 5.256 -3.417 1.00 59.84 76 THR A CA 1
ATOM 566 C C . THR A 1 76 ? -15.208 4.018 -3.723 1.00 59.84 76 THR A C 1
ATOM 568 O O . THR A 1 76 ? -14.702 2.904 -3.672 1.00 59.84 76 THR A O 1
ATOM 571 N N . ALA A 1 77 ? -16.495 4.144 -4.048 1.00 61.16 77 ALA A N 1
ATOM 572 C CA . ALA A 1 77 ? -17.312 3.001 -4.476 1.00 61.16 77 ALA A CA 1
ATOM 573 C C . ALA A 1 77 ? -16.933 2.539 -5.900 1.00 61.16 77 ALA A C 1
ATOM 575 O O . ALA A 1 77 ? -17.797 2.335 -6.750 1.00 61.16 77 ALA A O 1
ATOM 576 N N . LEU A 1 78 ? -15.632 2.418 -6.176 1.00 69.69 78 LEU A N 1
ATOM 577 C CA . LEU A 1 78 ? -15.118 2.056 -7.479 1.00 69.69 78 LEU A CA 1
ATOM 578 C C . LEU A 1 78 ? -15.308 0.558 -7.716 1.00 69.69 78 LEU A C 1
ATOM 580 O O . LEU A 1 78 ? -15.127 -0.251 -6.790 1.00 69.69 78 LEU A O 1
ATOM 584 N N . PRO A 1 79 ? -15.635 0.183 -8.961 1.00 80.44 79 PRO A N 1
ATOM 585 C CA . PRO A 1 79 ? -15.660 -1.208 -9.369 1.00 80.44 79 PRO A CA 1
ATOM 586 C C . PRO A 1 79 ? -14.299 -1.868 -9.113 1.00 80.44 79 PRO A C 1
ATOM 588 O O . PRO A 1 79 ? -13.235 -1.260 -9.294 1.00 80.44 79 PRO A O 1
ATOM 591 N N . ILE A 1 80 ? -14.322 -3.136 -8.702 1.00 87.12 80 ILE A N 1
ATOM 592 C CA . ILE A 1 80 ? -13.098 -3.936 -8.549 1.00 87.12 80 ILE A CA 1
ATOM 593 C C . ILE A 1 80 ? -12.367 -4.065 -9.895 1.00 87.12 80 ILE A C 1
ATOM 595 O O . ILE A 1 80 ? -11.140 -4.110 -9.957 1.00 87.12 80 ILE A O 1
ATOM 599 N N . GLU A 1 81 ? -13.116 -4.025 -10.993 1.00 88.69 81 GLU A N 1
ATOM 600 C CA . GLU A 1 81 ? -12.635 -4.035 -12.368 1.00 88.69 81 GLU A CA 1
ATOM 601 C C . GLU A 1 81 ? -11.664 -2.883 -12.643 1.00 88.69 81 GLU A C 1
ATOM 603 O O . GLU A 1 81 ? -10.673 -3.091 -13.343 1.00 88.69 81 GLU A O 1
ATOM 608 N N . SER A 1 82 ? -11.871 -1.715 -12.028 1.00 86.88 82 SER A N 1
ATOM 609 C CA . SER A 1 82 ? -10.986 -0.554 -12.164 1.00 86.88 82 SER A CA 1
ATOM 610 C C . SER A 1 82 ? -9.625 -0.767 -11.486 1.00 86.88 82 SER A C 1
ATOM 612 O O . SER A 1 82 ? -8.644 -0.128 -11.862 1.00 86.88 82 SER A O 1
ATOM 614 N N . ILE A 1 83 ? -9.525 -1.657 -10.483 1.00 88.88 83 ILE A N 1
ATOM 615 C CA . ILE A 1 83 ? -8.222 -2.108 -9.945 1.00 88.88 83 ILE A CA 1
ATOM 616 C C . ILE A 1 83 ? -7.506 -2.928 -11.012 1.00 88.88 83 ILE A C 1
ATOM 618 O O . ILE A 1 83 ? -6.372 -2.629 -11.381 1.00 88.88 83 ILE A O 1
ATOM 622 N N . LEU A 1 84 ? -8.192 -3.939 -11.544 1.00 92.06 84 LEU A N 1
ATOM 623 C CA . LEU A 1 84 ? -7.621 -4.851 -12.532 1.00 92.06 84 LEU A CA 1
ATOM 624 C C . LEU A 1 84 ? -7.229 -4.121 -13.820 1.00 92.06 84 LEU A C 1
ATOM 626 O O . LEU A 1 84 ? -6.222 -4.454 -14.438 1.00 92.06 84 LEU A O 1
ATOM 630 N N . HIS A 1 85 ? -8.017 -3.137 -14.252 1.00 92.19 85 HIS A N 1
ATOM 631 C CA . HIS A 1 85 ? -7.674 -2.310 -15.402 1.00 92.19 85 HIS A CA 1
ATOM 632 C C . HIS A 1 85 ? -6.453 -1.424 -15.121 1.00 92.19 85 HIS A C 1
ATOM 634 O O . HIS A 1 85 ? -5.534 -1.405 -15.937 1.00 92.19 85 HIS A O 1
ATOM 640 N N . GLY A 1 86 ? -6.372 -0.802 -13.938 1.00 92.31 86 GLY A N 1
ATOM 641 C CA . GLY A 1 86 ? -5.200 -0.026 -13.518 1.00 92.31 86 GLY A CA 1
ATOM 642 C C . GLY A 1 86 ? -3.894 -0.828 -13.568 1.00 92.31 86 GLY A C 1
ATOM 643 O O . GLY A 1 86 ? -2.910 -0.360 -14.135 1.00 92.31 86 GLY A O 1
ATOM 644 N N . TYR A 1 87 ? -3.896 -2.075 -13.085 1.00 94.94 87 TYR A N 1
ATOM 645 C CA . TYR A 1 87 ? -2.726 -2.963 -13.173 1.00 94.94 87 TYR A CA 1
ATOM 646 C C . TYR A 1 87 ? -2.351 -3.346 -14.610 1.00 94.94 87 TYR A C 1
ATOM 648 O O . TYR A 1 87 ? -1.167 -3.451 -14.934 1.00 94.94 87 TYR A O 1
ATOM 656 N N . ARG A 1 88 ? -3.336 -3.518 -15.503 1.00 95.81 88 ARG A N 1
ATOM 657 C CA . ARG A 1 88 ? -3.062 -3.748 -16.932 1.00 95.81 88 ARG A CA 1
ATOM 658 C C . ARG A 1 88 ? -2.384 -2.536 -17.568 1.00 95.81 88 ARG A C 1
ATOM 660 O O . ARG A 1 88 ? -1.410 -2.716 -18.294 1.00 95.81 88 ARG A O 1
ATOM 667 N N . ILE A 1 89 ? -2.863 -1.326 -17.271 1.00 95.69 89 ILE A N 1
ATOM 668 C CA . ILE A 1 89 ? -2.232 -0.076 -17.723 1.00 95.69 89 ILE A CA 1
ATOM 669 C C . ILE A 1 89 ? -0.809 0.026 -17.162 1.00 95.69 89 ILE A C 1
ATOM 671 O O . ILE A 1 89 ? 0.116 0.297 -17.923 1.00 95.69 89 ILE A O 1
ATOM 675 N N . ALA A 1 90 ? -0.612 -0.269 -15.874 1.00 95.50 90 ALA A N 1
ATOM 676 C CA . ALA A 1 90 ? 0.703 -0.250 -15.235 1.00 95.50 90 ALA A CA 1
ATOM 677 C C . ALA A 1 90 ? 1.718 -1.146 -15.943 1.00 95.50 90 ALA A C 1
ATOM 679 O O . ALA A 1 90 ? 2.807 -0.687 -16.277 1.00 95.50 90 ALA A O 1
ATOM 680 N N . GLY A 1 91 ? 1.352 -2.392 -16.248 1.00 97.31 91 GLY A N 1
ATOM 681 C CA . GLY A 1 91 ? 2.241 -3.286 -16.983 1.00 97.31 91 GLY A CA 1
ATOM 682 C C . GLY A 1 91 ? 2.613 -2.761 -18.374 1.00 97.31 91 GLY A C 1
ATOM 683 O O . GLY A 1 91 ? 3.770 -2.865 -18.769 1.00 97.31 91 GLY A O 1
ATOM 684 N N . LEU A 1 92 ? 1.668 -2.149 -19.099 1.00 97.00 92 LEU A N 1
ATOM 685 C CA . LEU A 1 92 ? 1.932 -1.568 -20.421 1.00 97.00 92 LEU A CA 1
ATOM 686 C C . LEU A 1 92 ? 2.865 -0.357 -20.340 1.00 97.00 92 LEU A C 1
ATOM 688 O O . LEU A 1 92 ? 3.872 -0.326 -21.039 1.00 97.00 92 LEU A O 1
ATOM 692 N N . VAL A 1 93 ? 2.569 0.601 -19.461 1.00 97.00 93 VAL A N 1
ATOM 693 C CA . VAL A 1 93 ? 3.361 1.830 -19.301 1.00 97.00 93 VAL A CA 1
ATOM 694 C C . VAL A 1 93 ? 4.779 1.507 -18.830 1.00 97.00 93 VAL A C 1
ATOM 696 O O . VAL A 1 93 ? 5.754 1.983 -19.407 1.00 97.00 93 VAL A O 1
ATOM 699 N N . LEU A 1 94 ? 4.927 0.643 -17.822 1.00 97.56 94 LEU A N 1
ATOM 700 C CA . LEU A 1 94 ? 6.249 0.235 -17.341 1.00 97.56 94 LEU A CA 1
ATOM 701 C C . LEU A 1 94 ? 7.040 -0.504 -18.425 1.00 97.56 94 LEU A C 1
ATOM 703 O O . LEU A 1 94 ? 8.245 -0.292 -18.554 1.00 97.56 94 LEU A O 1
ATOM 707 N N . TRP A 1 95 ? 6.376 -1.339 -19.229 1.00 97.88 95 TRP A N 1
ATOM 708 C CA . TRP A 1 95 ? 7.011 -2.002 -20.365 1.00 97.88 95 TRP A CA 1
ATOM 709 C C . TRP A 1 95 ? 7.470 -1.009 -21.441 1.00 97.88 95 TRP A C 1
ATOM 711 O O . TRP A 1 95 ? 8.591 -1.134 -21.934 1.00 97.88 95 TRP A O 1
ATOM 721 N N . GLU A 1 96 ? 6.651 -0.004 -21.768 1.00 97.31 96 GLU A N 1
ATOM 722 C CA . GLU A 1 96 ? 7.001 1.083 -22.693 1.00 97.31 96 GLU A CA 1
ATOM 723 C C . GLU A 1 96 ? 8.273 1.809 -22.227 1.00 97.31 96 GLU A C 1
ATOM 725 O O . GLU A 1 96 ? 9.222 1.943 -23.005 1.00 97.31 96 GLU A O 1
ATOM 730 N N . PHE A 1 97 ? 8.349 2.187 -20.946 1.00 97.38 97 PHE A N 1
ATOM 731 C CA . PHE A 1 97 ? 9.543 2.815 -20.371 1.00 97.38 97 PHE A CA 1
ATOM 732 C C . PHE A 1 97 ? 10.770 1.899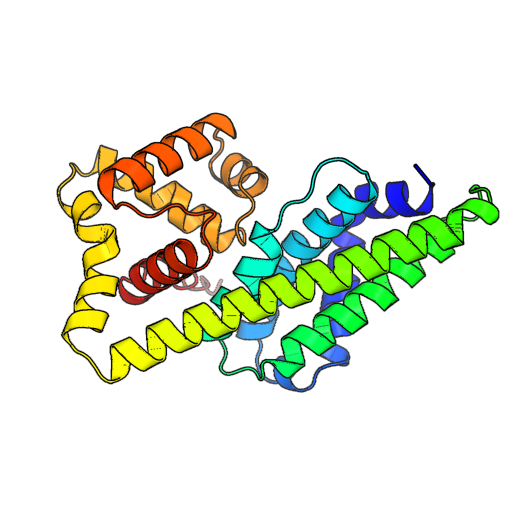 -20.385 1.00 97.38 97 PHE A C 1
ATOM 734 O O . PHE A 1 97 ? 11.865 2.368 -20.700 1.00 97.38 97 PHE A O 1
ATOM 741 N N . ILE A 1 98 ? 10.616 0.609 -20.063 1.00 96.38 98 ILE A N 1
ATOM 742 C CA . ILE A 1 98 ? 11.725 -0.355 -20.097 1.00 96.38 98 ILE A CA 1
ATOM 743 C C . ILE A 1 98 ? 12.295 -0.440 -21.511 1.00 96.38 98 ILE A C 1
ATOM 745 O O . ILE A 1 98 ? 13.485 -0.210 -21.698 1.00 96.38 98 ILE A O 1
ATOM 749 N N . VAL A 1 99 ? 11.453 -0.706 -22.514 1.00 96.25 99 VAL A N 1
ATOM 750 C CA . VAL A 1 99 ? 11.901 -0.869 -23.905 1.00 96.25 99 VAL A CA 1
ATOM 751 C C . VAL A 1 99 ? 12.532 0.414 -24.442 1.00 96.25 99 VAL A C 1
ATOM 753 O O . VAL A 1 99 ? 13.585 0.350 -25.078 1.00 96.25 99 VAL A O 1
ATOM 756 N N . ALA A 1 100 ? 11.939 1.578 -24.156 1.00 95.94 100 ALA A N 1
ATOM 757 C CA . ALA A 1 100 ? 12.471 2.870 -24.588 1.00 95.94 100 ALA A CA 1
ATOM 758 C C . ALA A 1 100 ? 13.864 3.176 -24.008 1.00 95.94 100 ALA A C 1
ATOM 760 O O . ALA A 1 100 ? 14.635 3.905 -24.628 1.00 95.94 100 ALA A O 1
ATOM 761 N N . ASN A 1 101 ? 14.204 2.592 -22.855 1.00 96.06 101 ASN A N 1
ATOM 762 C CA . ASN A 1 101 ? 15.448 2.852 -22.127 1.00 96.06 101 ASN A CA 1
ATOM 763 C C . ASN A 1 101 ? 16.390 1.634 -22.064 1.00 96.06 101 ASN A C 1
ATOM 765 O O . ASN A 1 101 ? 17.307 1.600 -21.242 1.00 96.06 101 ASN A O 1
ATOM 769 N N . SER A 1 102 ? 16.201 0.653 -22.951 1.00 94.75 102 SER A N 1
ATOM 770 C CA . SER A 1 102 ? 17.012 -0.572 -23.057 1.00 94.75 102 SER A CA 1
ATOM 771 C C . SER A 1 102 ? 17.889 -0.617 -24.316 1.00 94.75 102 SER A C 1
ATOM 773 O O . SER A 1 102 ? 18.281 -1.691 -24.759 1.00 94.75 102 SER A O 1
ATOM 775 N N . ALA A 1 103 ? 18.222 0.538 -24.907 1.00 88.44 103 ALA A N 1
ATOM 776 C CA . ALA A 1 103 ? 19.058 0.598 -26.114 1.00 88.44 103 ALA A CA 1
ATOM 777 C C . ALA A 1 103 ? 20.468 0.006 -25.910 1.00 88.44 103 ALA A C 1
ATOM 779 O O . ALA A 1 103 ? 21.038 -0.547 -26.849 1.00 88.44 103 ALA A O 1
ATOM 780 N N . ASP A 1 104 ? 20.996 0.105 -24.686 1.00 86.44 104 ASP A N 1
ATOM 781 C CA . ASP A 1 104 ? 22.311 -0.416 -24.296 1.00 86.44 104 ASP A CA 1
ATOM 782 C C . ASP A 1 104 ? 22.247 -1.832 -23.682 1.00 86.44 104 ASP A C 1
ATOM 784 O O . ASP A 1 104 ? 23.287 -2.400 -23.341 1.00 86.44 104 ASP A O 1
ATOM 788 N N . ASP A 1 105 ? 21.048 -2.399 -23.510 1.00 88.19 105 ASP A N 1
ATOM 789 C CA . ASP A 1 105 ?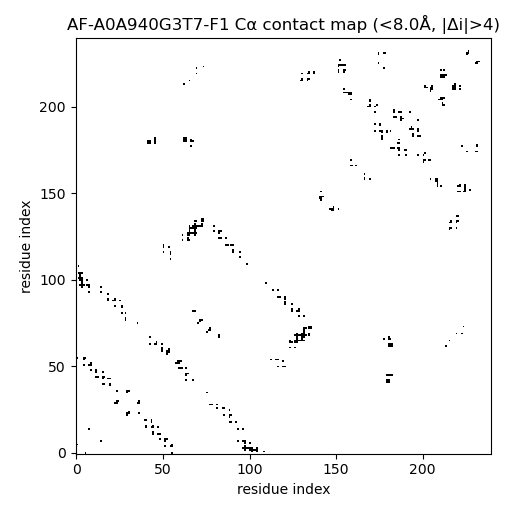 20.858 -3.744 -22.958 1.00 88.19 105 ASP A CA 1
ATOM 790 C C . ASP A 1 105 ? 21.032 -4.824 -24.036 1.00 88.19 105 ASP A C 1
ATOM 792 O O . ASP A 1 105 ? 20.796 -4.594 -25.223 1.00 88.19 105 ASP A O 1
ATOM 796 N N . ASP A 1 106 ? 21.396 -6.042 -23.621 1.00 90.12 106 ASP A N 1
ATOM 797 C CA . ASP A 1 106 ? 21.319 -7.211 -24.500 1.00 90.12 106 ASP A CA 1
ATOM 798 C C . ASP A 1 106 ? 19.835 -7.515 -24.806 1.00 90.12 106 ASP A C 1
ATOM 800 O O . ASP A 1 106 ? 19.072 -7.818 -23.880 1.00 90.12 106 ASP A O 1
ATOM 804 N N . PRO A 1 107 ? 19.392 -7.490 -26.081 1.00 90.56 107 PRO A N 1
ATOM 805 C CA . PRO A 1 107 ? 18.007 -7.792 -26.442 1.00 90.56 107 PRO A CA 1
ATOM 806 C C . PRO A 1 107 ? 17.531 -9.174 -25.974 1.00 90.56 107 PRO A C 1
ATOM 808 O O . PRO A 1 107 ? 16.327 -9.385 -25.822 1.00 90.56 107 PRO A O 1
ATOM 811 N N . ALA A 1 108 ? 18.450 -10.115 -25.729 1.00 92.19 108 ALA A N 1
ATOM 812 C CA . ALA A 1 108 ? 18.129 -11.430 -25.184 1.00 92.19 108 ALA A CA 1
ATOM 813 C C . ALA A 1 108 ? 17.644 -11.387 -23.719 1.00 92.19 108 ALA A C 1
ATOM 815 O O . ALA A 1 108 ? 17.006 -12.342 -23.272 1.00 92.19 108 ALA A O 1
ATOM 816 N N . GLU A 1 109 ? 17.886 -10.298 -22.980 1.00 90.38 109 GLU A N 1
ATOM 817 C CA . GLU A 1 109 ? 17.403 -10.115 -21.602 1.00 90.38 109 GLU A CA 1
ATOM 818 C C . GLU A 1 109 ? 15.949 -9.614 -21.539 1.00 90.38 109 GLU A C 1
ATOM 820 O O . GLU A 1 109 ? 15.242 -9.874 -20.560 1.00 90.38 109 GLU A O 1
ATOM 825 N N . LEU A 1 110 ? 15.463 -8.941 -22.590 1.00 93.56 110 LEU A N 1
ATOM 826 C CA . LEU A 1 110 ? 14.122 -8.342 -22.628 1.00 93.56 110 LEU A CA 1
ATOM 827 C C . LEU A 1 110 ? 12.977 -9.344 -22.384 1.00 93.56 110 LEU A C 1
ATOM 829 O O . LEU A 1 110 ? 12.066 -9.001 -21.626 1.00 93.56 110 LEU A O 1
ATOM 833 N N . PRO A 1 111 ? 12.983 -10.576 -22.938 1.00 95.75 111 PRO A N 1
ATOM 834 C CA . PRO A 1 111 ? 11.944 -11.563 -22.644 1.00 95.75 111 PRO A CA 1
ATOM 835 C C . PRO A 1 111 ? 11.871 -11.947 -21.163 1.00 95.75 111 PRO A C 1
ATOM 837 O O . PRO A 1 111 ? 10.777 -12.123 -20.626 1.00 95.75 111 PRO A O 1
ATOM 840 N N . GLU A 1 112 ? 13.015 -12.051 -20.484 1.00 94.56 112 GLU A N 1
ATOM 841 C CA . GLU A 1 112 ? 13.051 -12.371 -19.056 1.00 94.56 112 GLU A CA 1
ATOM 842 C C . GLU A 1 112 ? 12.574 -11.183 -18.210 1.00 94.56 112 GLU A C 1
ATOM 844 O O . GLU A 1 112 ? 11.825 -11.370 -17.251 1.00 94.56 112 GLU A O 1
ATOM 849 N N . ILE A 1 113 ? 12.922 -9.951 -18.597 1.00 94.75 113 ILE A N 1
ATOM 850 C CA . ILE A 1 113 ? 12.392 -8.737 -17.959 1.00 94.75 113 ILE A CA 1
ATOM 851 C C . ILE A 1 113 ? 10.869 -8.660 -18.128 1.00 94.75 113 ILE A C 1
ATOM 853 O O . ILE A 1 113 ? 10.164 -8.449 -17.141 1.00 94.75 113 ILE A O 1
ATOM 857 N N . ALA A 1 114 ? 10.351 -8.902 -19.335 1.00 96.94 114 ALA A N 1
ATOM 858 C CA . ALA A 1 114 ? 8.914 -8.938 -19.600 1.00 96.94 114 ALA A CA 1
ATOM 859 C C . ALA A 1 114 ? 8.213 -10.007 -18.751 1.00 96.94 114 ALA A C 1
ATOM 861 O O . ALA A 1 114 ? 7.202 -9.726 -18.110 1.00 96.94 114 ALA A O 1
ATOM 862 N N . ARG A 1 115 ? 8.765 -11.227 -18.694 1.00 97.38 115 ARG A N 1
ATOM 863 C CA . ARG A 1 115 ? 8.224 -12.321 -17.874 1.00 97.38 115 ARG A CA 1
ATOM 864 C C . ARG A 1 115 ? 8.133 -11.923 -16.400 1.00 97.38 115 ARG A C 1
ATOM 866 O O . ARG A 1 115 ? 7.119 -12.196 -15.762 1.00 97.38 115 ARG A O 1
ATOM 873 N N . ARG A 1 116 ? 9.177 -11.284 -15.862 1.00 96.38 116 ARG A N 1
ATOM 874 C CA . ARG A 1 116 ? 9.205 -10.801 -14.474 1.00 96.38 116 ARG A CA 1
ATOM 875 C C . ARG A 1 116 ? 8.180 -9.695 -14.244 1.00 96.38 116 ARG A C 1
ATOM 877 O O . ARG A 1 116 ? 7.429 -9.796 -13.284 1.00 96.38 116 ARG A O 1
ATOM 884 N N . LEU A 1 117 ? 8.093 -8.710 -15.140 1.00 97.44 117 LEU A N 1
ATOM 885 C CA . LEU A 1 117 ? 7.101 -7.634 -15.063 1.00 97.44 117 LEU A CA 1
ATOM 886 C C . LEU A 1 117 ? 5.676 -8.184 -15.029 1.00 97.44 117 LEU A C 1
ATOM 888 O O . LEU A 1 117 ? 4.925 -7.856 -14.118 1.00 97.44 117 LEU A O 1
ATOM 892 N N . TRP A 1 118 ? 5.311 -9.059 -15.964 1.00 98.19 118 TRP A N 1
ATOM 893 C CA . TRP A 1 118 ? 3.951 -9.597 -16.006 1.00 98.19 118 TRP A CA 1
ATOM 894 C C . TRP A 1 118 ? 3.631 -10.507 -14.817 1.00 98.19 118 TRP A C 1
ATOM 896 O O . TRP A 1 118 ? 2.511 -10.458 -14.318 1.00 98.19 118 TRP A O 1
ATOM 906 N N . ALA A 1 119 ? 4.602 -11.279 -14.316 1.00 97.44 119 ALA A N 1
ATOM 907 C CA . ALA A 1 119 ? 4.427 -12.056 -13.089 1.00 97.44 119 ALA A CA 1
ATOM 908 C C . ALA A 1 119 ? 4.215 -11.157 -11.857 1.00 97.44 119 ALA A C 1
ATOM 910 O O . ALA A 1 119 ? 3.363 -11.454 -11.022 1.00 97.44 119 ALA A O 1
ATOM 911 N N . THR A 1 120 ? 4.953 -10.046 -11.762 1.00 97.62 120 THR A N 1
ATOM 912 C CA . THR A 1 120 ? 4.768 -9.040 -10.709 1.00 97.62 120 THR A CA 1
ATOM 913 C C . THR A 1 120 ? 3.384 -8.397 -10.802 1.00 97.62 120 THR A C 1
ATOM 915 O O . THR A 1 120 ? 2.663 -8.379 -9.814 1.00 97.62 120 THR A O 1
ATOM 918 N N . ILE A 1 121 ? 2.965 -7.945 -11.989 1.00 97.69 121 ILE A N 1
ATOM 919 C CA . ILE A 1 121 ? 1.644 -7.332 -12.200 1.00 97.69 121 ILE A CA 1
ATOM 920 C C . ILE A 1 121 ? 0.504 -8.294 -11.834 1.00 97.69 121 ILE A C 1
ATOM 922 O O . ILE A 1 121 ? -0.448 -7.890 -11.167 1.00 97.69 121 ILE A O 1
ATOM 926 N N . ASP A 1 122 ? 0.593 -9.565 -12.235 1.00 97.56 122 ASP A N 1
ATOM 927 C CA . ASP A 1 122 ? -0.417 -10.583 -11.916 1.00 97.56 122 ASP A CA 1
ATOM 928 C C . ASP A 1 122 ? -0.552 -10.796 -10.400 1.00 97.56 122 ASP A C 1
ATOM 930 O O . ASP A 1 122 ? -1.647 -10.688 -9.834 1.00 97.56 122 ASP A O 1
ATOM 934 N N . ARG A 1 123 ? 0.581 -10.996 -9.722 1.00 96.81 123 ARG A N 1
ATOM 935 C CA . ARG A 1 123 ? 0.636 -11.172 -8.269 1.00 96.81 123 ARG A CA 1
ATOM 936 C C . ARG A 1 123 ? 0.123 -9.940 -7.525 1.00 96.81 123 ARG A C 1
ATOM 938 O O . ARG A 1 123 ? -0.724 -10.074 -6.645 1.00 96.81 123 ARG A O 1
ATOM 945 N N . ASP A 1 124 ? 0.596 -8.753 -7.882 1.00 96.44 124 ASP A N 1
ATOM 946 C CA . ASP A 1 124 ? 0.249 -7.510 -7.195 1.00 96.44 124 ASP A CA 1
ATOM 947 C C . ASP A 1 124 ? -1.241 -7.175 -7.398 1.00 96.44 124 ASP A C 1
ATOM 949 O O . ASP A 1 124 ? -1.935 -6.824 -6.443 1.00 96.44 124 ASP A O 1
ATOM 953 N N . SER A 1 125 ? -1.787 -7.406 -8.599 1.00 96.06 125 SER A N 1
ATOM 954 C CA . SER A 1 125 ? -3.225 -7.248 -8.862 1.00 96.06 125 SER A CA 1
ATOM 955 C C . SER A 1 125 ? -4.093 -8.233 -8.067 1.00 96.06 125 SER A C 1
ATOM 957 O O . SER A 1 125 ? -5.173 -7.871 -7.583 1.00 96.06 125 SER A O 1
ATOM 959 N N . THR A 1 126 ? -3.609 -9.463 -7.866 1.00 96.06 126 THR A N 1
ATOM 960 C CA . THR A 1 126 ? -4.263 -10.468 -7.017 1.00 96.06 126 THR A CA 1
ATOM 961 C C . THR A 1 126 ? -4.254 -10.029 -5.554 1.00 96.06 126 THR A C 1
ATOM 963 O O . THR A 1 126 ? -5.286 -10.092 -4.884 1.00 96.06 126 THR A O 1
ATOM 966 N N . THR A 1 127 ? -3.125 -9.521 -5.059 1.00 95.94 127 THR A N 1
ATOM 967 C CA . THR A 1 127 ? -3.005 -8.981 -3.698 1.00 95.94 127 THR A CA 1
ATOM 968 C C . THR A 1 127 ? -3.949 -7.799 -3.474 1.00 95.94 127 THR A C 1
ATOM 970 O O . THR A 1 127 ? -4.688 -7.790 -2.487 1.00 95.94 127 THR A O 1
ATOM 973 N N . ALA A 1 128 ? -4.019 -6.856 -4.416 1.00 93.75 128 ALA A N 1
ATOM 974 C CA . ALA A 1 128 ? -4.954 -5.734 -4.349 1.00 93.75 128 ALA A CA 1
ATOM 975 C C . ALA A 1 128 ? -6.421 -6.189 -4.340 1.00 93.75 128 ALA A C 1
ATOM 977 O O . ALA A 1 128 ? -7.235 -5.696 -3.560 1.00 93.75 128 ALA A O 1
ATOM 978 N N . THR A 1 129 ? -6.762 -7.185 -5.159 1.00 93.56 129 THR A N 1
ATOM 979 C CA . THR A 1 129 ? -8.103 -7.791 -5.181 1.00 93.56 129 THR A CA 1
ATOM 980 C C . THR A 1 129 ? -8.442 -8.430 -3.831 1.00 93.56 129 THR A C 1
ATOM 982 O O . THR A 1 129 ? -9.540 -8.232 -3.309 1.00 93.56 129 THR A O 1
ATOM 985 N N . ASN A 1 130 ? -7.499 -9.153 -3.222 1.00 92.94 130 ASN A N 1
ATOM 986 C CA . ASN A 1 130 ? -7.695 -9.769 -1.909 1.00 92.94 130 ASN A CA 1
ATOM 987 C C . ASN A 1 130 ? -7.915 -8.719 -0.811 1.00 92.94 130 ASN A C 1
ATOM 989 O O . ASN A 1 130 ? -8.842 -8.877 -0.015 1.00 92.94 130 ASN A O 1
ATOM 993 N N . GLY A 1 131 ? -7.123 -7.639 -0.805 1.00 91.25 131 GLY A N 1
ATOM 994 C CA . GLY A 1 131 ? -7.312 -6.504 0.104 1.00 91.25 131 GLY A CA 1
ATOM 995 C C . GLY A 1 131 ? -8.694 -5.865 -0.058 1.00 91.25 131 GLY A C 1
ATOM 996 O O . GLY A 1 131 ? -9.407 -5.659 0.923 1.00 91.25 131 GLY A O 1
ATOM 997 N N . TYR A 1 132 ? -9.136 -5.649 -1.300 1.00 91.06 132 TYR A N 1
ATOM 998 C CA . TYR A 1 132 ? -10.466 -5.109 -1.592 1.00 91.06 132 TYR A CA 1
ATOM 999 C C . TYR A 1 132 ? -11.590 -6.002 -1.055 1.00 91.06 132 TYR A C 1
ATOM 1001 O O . TYR A 1 132 ? -12.491 -5.534 -0.355 1.00 91.06 132 TYR A O 1
ATOM 1009 N N . LEU A 1 133 ? -11.544 -7.303 -1.362 1.00 90.00 133 LEU A N 1
ATOM 1010 C CA . LEU A 1 133 ? -12.579 -8.256 -0.957 1.00 90.00 133 LEU A CA 1
ATOM 1011 C C . LEU A 1 133 ? -12.619 -8.454 0.562 1.00 90.00 133 LEU A C 1
ATOM 1013 O O . LEU A 1 133 ? -13.710 -8.532 1.129 1.00 90.00 133 LEU A O 1
ATOM 1017 N N . ALA A 1 134 ? -11.460 -8.504 1.226 1.00 88.62 134 ALA A N 1
ATOM 1018 C CA . ALA A 1 134 ? -11.378 -8.595 2.681 1.00 88.62 134 ALA A CA 1
ATOM 1019 C C . ALA A 1 134 ? -12.032 -7.376 3.349 1.00 88.62 134 ALA A C 1
ATOM 1021 O O . ALA A 1 134 ? -12.887 -7.539 4.221 1.00 88.62 134 ALA A O 1
ATOM 1022 N N . THR A 1 135 ? -11.715 -6.172 2.872 1.00 88.69 135 THR A N 1
ATOM 1023 C CA . THR A 1 135 ? -12.274 -4.922 3.396 1.00 88.69 135 THR A CA 1
ATOM 1024 C C . THR A 1 135 ? -13.774 -4.808 3.125 1.00 88.69 135 THR A C 1
ATOM 1026 O O . THR A 1 135 ? -14.542 -4.504 4.037 1.00 88.69 135 THR A O 1
ATOM 1029 N N . LYS A 1 136 ? -14.247 -5.134 1.912 1.00 85.94 136 LYS A N 1
ATOM 1030 C CA . LYS A 1 136 ? -15.691 -5.172 1.613 1.00 85.94 136 LYS A CA 1
ATOM 1031 C C . LYS A 1 136 ? -16.435 -6.187 2.480 1.00 85.94 136 LYS A C 1
ATOM 1033 O O . LYS A 1 136 ? -17.540 -5.891 2.931 1.00 85.94 136 LYS A O 1
ATOM 1038 N N . ALA A 1 137 ? -15.844 -7.354 2.739 1.00 84.62 137 ALA A N 1
ATOM 1039 C CA . ALA A 1 137 ? -16.431 -8.346 3.633 1.00 84.62 137 ALA A CA 1
ATOM 1040 C C . ALA A 1 137 ? -16.524 -7.823 5.075 1.00 84.62 137 ALA A C 1
ATOM 1042 O O . ALA A 1 137 ? -17.582 -7.955 5.687 1.00 84.62 137 ALA A O 1
ATOM 1043 N N . ALA A 1 138 ? -15.470 -7.185 5.593 1.00 82.31 138 ALA A N 1
ATOM 1044 C CA . ALA A 1 138 ? -15.467 -6.590 6.929 1.00 82.31 138 ALA A CA 1
ATOM 1045 C C . ALA A 1 138 ? -16.542 -5.497 7.072 1.00 82.31 138 ALA A C 1
ATOM 1047 O O . ALA A 1 138 ? -17.331 -5.527 8.018 1.00 82.31 138 ALA A O 1
ATOM 1048 N N . LEU A 1 139 ? -16.641 -4.592 6.091 1.00 82.81 139 LEU A N 1
ATOM 1049 C CA . LEU A 1 139 ? -17.658 -3.535 6.052 1.00 82.81 139 LEU A CA 1
ATOM 1050 C C . LEU A 1 139 ? -19.084 -4.098 5.939 1.00 82.81 139 LEU A C 1
ATOM 1052 O O . LEU A 1 139 ? -19.982 -3.663 6.658 1.00 82.81 139 LEU A O 1
ATOM 1056 N N . GLY A 1 140 ? -19.300 -5.083 5.061 1.00 80.50 140 GLY A N 1
ATOM 1057 C CA . GLY A 1 140 ? -20.605 -5.718 4.873 1.00 80.50 140 GLY A CA 1
ATOM 1058 C C . GLY A 1 140 ? -21.076 -6.488 6.108 1.00 80.50 140 GLY A C 1
ATOM 1059 O O . GLY A 1 140 ? -22.245 -6.400 6.479 1.00 80.50 140 GLY A O 1
ATOM 1060 N N . GLN A 1 141 ? -20.167 -7.201 6.782 1.00 76.06 141 GLN A N 1
ATOM 1061 C CA . GLN A 1 141 ? -20.465 -7.873 8.048 1.00 76.06 141 GLN A CA 1
ATOM 1062 C C . GLN A 1 141 ? -20.768 -6.866 9.161 1.00 76.06 141 GLN A C 1
ATOM 1064 O O . GLN A 1 141 ? -21.728 -7.060 9.901 1.00 76.06 141 GLN A O 1
ATOM 1069 N N . ALA A 1 142 ? -20.007 -5.771 9.258 1.00 74.56 142 ALA A N 1
ATOM 1070 C CA . ALA A 1 142 ? -20.257 -4.719 10.239 1.00 74.56 142 ALA A CA 1
ATOM 1071 C C . ALA A 1 142 ? -21.651 -4.089 10.066 1.00 74.56 142 ALA A C 1
ATOM 1073 O O . ALA A 1 142 ? -22.392 -3.967 11.040 1.00 74.56 142 ALA A O 1
ATOM 1074 N N . ALA A 1 143 ? -22.061 -3.784 8.831 1.00 73.06 143 ALA A N 1
ATOM 1075 C CA . ALA A 1 143 ? -23.366 -3.182 8.547 1.00 73.06 143 ALA A CA 1
ATOM 1076 C C . ALA A 1 143 ? -24.569 -4.043 8.993 1.00 73.06 143 ALA A C 1
ATOM 1078 O O . ALA A 1 143 ? -25.643 -3.502 9.256 1.00 73.06 143 ALA A O 1
ATOM 1079 N N . GLY A 1 144 ? -24.402 -5.369 9.082 1.00 71.19 144 GLY A N 1
ATOM 1080 C CA . GLY A 1 144 ? -25.447 -6.310 9.501 1.00 71.19 144 GLY A CA 1
ATOM 1081 C C . GLY A 1 144 ? -25.313 -6.848 10.931 1.00 71.19 144 GLY A C 1
ATOM 1082 O O . GLY A 1 144 ? -26.245 -7.487 11.416 1.00 71.19 144 GLY A O 1
ATOM 1083 N N . ASP A 1 145 ? -24.184 -6.613 11.605 1.00 77.00 145 ASP A N 1
ATOM 1084 C CA . ASP A 1 145 ? -23.869 -7.188 12.915 1.00 77.00 145 ASP A CA 1
ATOM 1085 C C . ASP A 1 145 ? -23.211 -6.152 13.840 1.00 77.00 145 ASP A C 1
ATOM 1087 O O . ASP A 1 145 ? -22.050 -5.757 13.679 1.00 77.00 145 ASP A O 1
ATOM 1091 N N . ALA A 1 146 ? -23.951 -5.750 14.877 1.00 73.88 146 ALA A N 1
ATOM 1092 C CA . ALA A 1 146 ? -23.472 -4.829 15.905 1.00 73.88 146 ALA A CA 1
ATOM 1093 C C . ALA A 1 146 ? -22.245 -5.370 16.665 1.00 73.88 146 ALA A C 1
ATOM 1095 O O . ALA A 1 146 ? -21.411 -4.587 17.117 1.00 73.88 146 ALA A O 1
ATOM 1096 N N . THR A 1 147 ? -22.098 -6.693 16.778 1.00 75.25 147 THR A N 1
ATOM 1097 C CA . THR A 1 147 ? -20.936 -7.350 17.397 1.00 75.25 147 THR A CA 1
ATOM 1098 C C . THR A 1 147 ? -19.692 -7.168 16.540 1.00 75.25 147 THR A C 1
ATOM 1100 O O . THR A 1 147 ? -18.617 -6.883 17.065 1.00 75.25 147 THR A O 1
ATOM 1103 N N . GLN A 1 148 ? -19.830 -7.298 15.220 1.00 71.19 148 GLN A N 1
ATOM 1104 C CA . GLN A 1 148 ? -18.721 -7.118 14.289 1.00 71.19 148 GLN A CA 1
ATOM 1105 C C . GLN A 1 148 ? -18.344 -5.640 14.146 1.00 71.19 148 GLN A C 1
ATOM 1107 O O . GLN A 1 148 ? -17.159 -5.320 14.187 1.00 71.19 148 GLN A O 1
ATOM 1112 N N . THR A 1 149 ? -19.327 -4.734 14.078 1.00 69.88 149 THR A N 1
ATOM 1113 C CA . THR A 1 149 ? -19.071 -3.283 14.163 1.00 69.88 149 THR A CA 1
ATOM 1114 C C . THR A 1 149 ? -18.282 -2.953 15.424 1.00 69.88 149 THR A C 1
ATOM 1116 O O . THR A 1 149 ? -17.263 -2.270 15.361 1.00 69.88 149 THR A O 1
ATOM 1119 N N . ARG A 1 150 ? -18.704 -3.503 16.567 1.00 72.69 150 ARG A N 1
ATOM 1120 C CA . ARG A 1 150 ? -18.003 -3.314 17.832 1.00 72.69 150 ARG A CA 1
ATOM 1121 C C . ARG A 1 150 ? -16.579 -3.868 17.799 1.00 72.69 150 ARG A C 1
ATOM 1123 O O . ARG A 1 150 ? -15.685 -3.184 18.257 1.00 72.69 150 ARG A O 1
ATOM 1130 N N . ARG A 1 151 ? -16.329 -5.036 17.196 1.00 76.69 151 ARG A N 1
ATOM 1131 C CA . ARG A 1 151 ? -14.962 -5.577 17.040 1.00 76.69 151 ARG A CA 1
ATOM 1132 C C . ARG A 1 151 ? -14.031 -4.674 16.231 1.00 76.69 151 ARG A C 1
ATOM 1134 O O . ARG A 1 151 ? -12.855 -4.600 16.566 1.00 76.69 151 ARG A O 1
ATOM 1141 N N . LEU A 1 152 ? -14.534 -4.019 15.184 1.00 75.06 152 LEU A N 1
ATOM 1142 C CA . LEU A 1 152 ? -13.744 -3.071 14.391 1.00 75.06 152 LEU A CA 1
ATOM 1143 C C . LEU A 1 152 ? -13.428 -1.808 15.199 1.00 75.06 152 LEU A C 1
ATOM 1145 O O . LEU A 1 152 ? -12.275 -1.397 15.262 1.00 75.06 152 LEU A O 1
ATOM 1149 N N . VAL A 1 153 ? -14.424 -1.248 15.890 1.00 71.88 153 VAL A N 1
ATOM 1150 C CA . VAL A 1 153 ? -14.232 -0.097 16.793 1.00 71.88 153 VAL A CA 1
ATOM 1151 C C . VAL A 1 153 ? -13.265 -0.436 17.936 1.00 71.88 153 VAL A C 1
ATOM 1153 O O . VAL A 1 153 ? -12.405 0.380 18.290 1.00 71.88 153 VAL A O 1
ATOM 1156 N N . ASP A 1 154 ? -13.377 -1.656 18.466 1.00 82.50 154 ASP A N 1
ATOM 1157 C CA . ASP A 1 154 ? -12.604 -2.146 19.605 1.00 82.50 154 ASP A CA 1
ATOM 1158 C C . ASP A 1 154 ? -11.169 -2.563 19.220 1.00 82.50 154 ASP A C 1
ATOM 1160 O O . ASP A 1 154 ? -10.339 -2.785 20.103 1.00 82.50 154 ASP A O 1
ATOM 1164 N N . ALA A 1 155 ? -10.831 -2.636 17.922 1.00 84.38 155 ALA A N 1
ATOM 1165 C CA . ALA A 1 155 ? -9.511 -3.075 17.445 1.00 84.38 155 ALA A CA 1
ATOM 1166 C C . ALA A 1 155 ? -8.357 -2.226 18.008 1.00 84.38 155 ALA A C 1
ATOM 1168 O O . ALA A 1 155 ? -7.254 -2.728 18.218 1.00 84.38 155 ALA A O 1
ATOM 1169 N N . LEU A 1 156 ? -8.624 -0.950 18.286 1.00 88.81 156 LEU A N 1
ATOM 1170 C CA . LEU A 1 156 ? -7.671 -0.008 18.870 1.00 88.81 156 LEU A CA 1
ATOM 1171 C C . LEU A 1 156 ? -7.985 0.330 20.342 1.00 88.81 156 LEU A C 1
ATOM 1173 O O . LEU A 1 156 ? -7.269 1.121 20.945 1.00 88.81 156 LEU A O 1
ATOM 1177 N N . THR A 1 157 ? -8.990 -0.291 20.972 1.00 88.12 157 THR A N 1
ATOM 1178 C CA . THR A 1 157 ? -9.293 -0.072 22.402 1.00 88.12 157 THR A CA 1
ATOM 1179 C C . THR A 1 157 ? -8.120 -0.358 23.343 1.00 88.12 157 THR A C 1
ATOM 1181 O O . THR A 1 157 ? -7.939 0.416 24.283 1.00 88.12 157 THR A O 1
ATOM 1184 N N . PRO A 1 158 ? -7.276 -1.388 23.123 1.00 91.19 158 PRO A N 1
ATOM 1185 C CA . PRO A 1 158 ? -6.073 -1.574 23.938 1.00 91.19 158 PRO A CA 1
ATOM 1186 C C . PRO A 1 158 ? -5.113 -0.375 23.904 1.00 91.19 158 PRO A C 1
ATOM 1188 O O . PRO A 1 158 ? -4.406 -0.135 24.876 1.00 91.19 158 PRO A O 1
ATOM 1191 N N . ILE A 1 159 ? -5.110 0.385 22.804 1.00 92.12 159 ILE A N 1
ATOM 1192 C CA . ILE A 1 159 ? -4.293 1.591 22.622 1.00 92.12 159 ILE A CA 1
ATOM 1193 C C . ILE A 1 159 ? -4.914 2.794 23.349 1.00 92.12 159 ILE A C 1
ATOM 1195 O O . ILE A 1 159 ? -4.193 3.632 23.882 1.00 92.12 159 ILE A O 1
ATOM 1199 N N . ASP A 1 160 ? -6.245 2.855 23.443 1.00 88.06 160 ASP A N 1
ATOM 1200 C CA . ASP A 1 160 ? -6.968 3.937 24.129 1.00 88.06 160 ASP A CA 1
ATOM 1201 C C . ASP A 1 160 ? -6.751 3.932 25.656 1.00 88.06 160 ASP A C 1
ATOM 1203 O O . ASP A 1 160 ? -6.978 4.946 26.314 1.00 88.06 160 ASP A O 1
ATOM 1207 N N . ALA A 1 161 ? -6.321 2.797 26.217 1.00 90.25 161 ALA A N 1
ATOM 1208 C CA . ALA A 1 161 ? -6.029 2.632 27.641 1.00 90.25 161 ALA A CA 1
ATOM 1209 C C . ALA A 1 161 ? -4.607 3.071 28.047 1.00 90.25 161 ALA A C 1
ATOM 1211 O O . ALA A 1 161 ? -4.296 3.068 29.240 1.00 90.25 161 ALA A O 1
ATOM 1212 N N . LEU A 1 162 ? -3.751 3.404 27.077 1.00 94.44 162 LEU A N 1
ATOM 1213 C CA . LEU A 1 162 ? -2.395 3.897 27.318 1.00 94.44 162 LEU A CA 1
ATOM 1214 C C . LEU A 1 162 ? -2.413 5.366 27.759 1.00 94.44 162 LEU A C 1
ATOM 1216 O O . LEU A 1 162 ? -3.419 6.067 27.608 1.00 94.44 162 LEU A O 1
ATOM 1220 N N . ASP A 1 163 ? -1.289 5.843 28.291 1.00 96.56 163 ASP A N 1
ATOM 1221 C CA . ASP A 1 163 ? -1.102 7.281 28.461 1.00 96.56 163 ASP A CA 1
ATOM 1222 C C . ASP A 1 163 ? -0.988 8.000 27.103 1.00 96.56 163 ASP A C 1
ATOM 1224 O O . ASP A 1 163 ? -0.850 7.381 26.046 1.00 96.56 163 ASP A O 1
ATOM 1228 N N . GLU A 1 164 ? -1.113 9.329 27.130 1.00 94.25 164 GLU A N 1
ATOM 1229 C CA . GLU A 1 164 ? -1.142 10.151 25.916 1.00 94.25 164 GLU A CA 1
ATOM 1230 C C . GLU A 1 164 ? 0.118 9.973 25.060 1.00 94.25 164 GLU A C 1
ATOM 1232 O O . GLU A 1 164 ? 0.017 9.866 23.839 1.00 94.25 164 GLU A O 1
ATOM 1237 N N . GLU A 1 165 ? 1.288 9.900 25.698 1.00 95.00 165 GLU A N 1
ATOM 1238 C CA . GLU A 1 165 ? 2.579 9.833 25.017 1.00 95.00 165 GLU A CA 1
ATOM 1239 C C . GLU A 1 165 ? 2.758 8.471 24.338 1.00 95.00 165 GLU A C 1
ATOM 1241 O O . GLU A 1 165 ? 3.062 8.397 23.147 1.00 95.00 165 GLU A O 1
ATOM 1246 N N . GLU A 1 166 ? 2.497 7.376 25.054 1.00 94.69 166 GLU A N 1
ATOM 1247 C CA . GLU A 1 166 ? 2.555 6.025 24.494 1.00 94.69 166 GLU A CA 1
ATOM 1248 C C . GLU A 1 166 ? 1.529 5.822 23.375 1.00 94.69 166 GLU A C 1
ATOM 1250 O O . GLU A 1 166 ? 1.830 5.191 22.354 1.00 94.69 166 GLU A O 1
ATOM 1255 N N . ARG A 1 167 ? 0.326 6.382 23.534 1.00 95.75 167 ARG A N 1
ATOM 1256 C CA . ARG A 1 167 ? -0.718 6.337 22.510 1.00 95.75 167 ARG A CA 1
ATOM 1257 C C . ARG A 1 167 ? -0.288 7.057 21.236 1.00 95.75 167 ARG A C 1
ATOM 1259 O O . ARG A 1 167 ? -0.413 6.487 20.150 1.00 95.75 167 ARG A O 1
ATOM 1266 N N . GLU A 1 168 ? 0.219 8.282 21.352 1.00 94.56 168 GLU A N 1
ATOM 1267 C CA . GLU A 1 168 ? 0.691 9.073 20.212 1.00 94.56 168 GLU A CA 1
ATOM 1268 C C . GLU A 1 168 ? 1.851 8.368 19.496 1.00 94.56 168 GLU A C 1
ATOM 1270 O O . GLU A 1 168 ? 1.831 8.228 18.271 1.00 94.56 168 GLU A O 1
ATOM 1275 N N . LEU A 1 169 ? 2.793 7.796 20.256 1.00 94.94 169 LEU A N 1
ATOM 1276 C CA . LEU A 1 169 ? 3.926 7.050 19.709 1.00 94.94 169 LEU A CA 1
ATOM 1277 C C . LEU A 1 169 ? 3.509 5.857 18.838 1.00 94.94 169 LEU A C 1
ATOM 1279 O O . LEU A 1 169 ? 4.267 5.505 17.931 1.00 94.94 169 LEU A O 1
ATOM 1283 N N . LEU A 1 170 ? 2.349 5.239 19.084 1.00 95.75 170 LEU A N 1
ATOM 1284 C CA . LEU A 1 170 ? 1.832 4.115 18.295 1.00 95.75 170 LEU A CA 1
ATOM 1285 C C . LEU A 1 170 ? 0.886 4.557 17.171 1.00 95.75 170 LEU A C 1
ATOM 1287 O O . LEU A 1 170 ? 0.984 4.030 16.060 1.00 95.75 170 LEU A O 1
ATOM 1291 N N . LEU A 1 171 ? -0.007 5.518 17.431 1.00 95.12 171 LEU A N 1
ATOM 1292 C CA . LEU A 1 171 ? -1.005 5.958 16.454 1.00 95.12 171 LEU A CA 1
ATOM 1293 C C . LEU A 1 171 ? -0.416 6.851 15.359 1.00 95.12 171 LEU A C 1
ATOM 1295 O O . LEU A 1 171 ? -0.790 6.677 14.201 1.00 95.12 171 LEU A O 1
ATOM 1299 N N . GLU A 1 172 ? 0.511 7.763 15.676 1.00 95.38 172 GLU A N 1
ATOM 1300 C CA . GLU A 1 172 ? 1.093 8.672 14.677 1.00 95.38 172 GLU A CA 1
ATOM 1301 C C . GLU A 1 172 ? 1.780 7.894 13.533 1.00 95.38 172 GLU A C 1
ATOM 1303 O O . GLU A 1 172 ? 1.442 8.131 12.368 1.00 95.38 172 GLU A O 1
ATOM 1308 N N . PRO A 1 173 ? 2.660 6.906 13.798 1.00 95.56 173 PRO A N 1
ATOM 1309 C CA . PRO A 1 173 ? 3.240 6.075 12.745 1.00 95.56 173 PRO A CA 1
ATOM 1310 C C . PRO A 1 173 ? 2.233 5.242 11.979 1.00 95.56 173 PRO A C 1
ATOM 1312 O O . PRO A 1 173 ? 2.415 5.054 10.783 1.00 95.56 173 PRO A O 1
ATOM 1315 N N . LEU A 1 174 ? 1.195 4.729 12.639 1.00 95.44 174 LEU A N 1
ATOM 1316 C CA . LEU A 1 174 ? 0.185 3.915 11.972 1.00 95.44 174 LEU A CA 1
ATOM 1317 C C . LEU A 1 174 ? -0.638 4.759 10.989 1.00 95.44 174 LEU A C 1
ATOM 1319 O O . LEU A 1 174 ? -0.825 4.364 9.841 1.00 95.44 174 LEU A O 1
ATOM 1323 N N . VAL A 1 175 ? -1.070 5.950 11.413 1.00 94.06 175 VAL A N 1
ATOM 1324 C CA . VAL A 1 175 ? -1.777 6.913 10.556 1.00 94.06 175 VAL A CA 1
ATOM 1325 C C . VAL A 1 175 ? -0.886 7.365 9.404 1.00 94.06 175 VAL A C 1
ATOM 1327 O O . VAL A 1 175 ? -1.321 7.357 8.253 1.00 94.06 175 VAL A O 1
ATOM 1330 N N . ALA A 1 176 ? 0.365 7.735 9.689 1.00 92.88 176 ALA A N 1
ATOM 1331 C CA . ALA A 1 176 ? 1.321 8.109 8.653 1.00 92.88 176 ALA A CA 1
ATOM 1332 C C . ALA A 1 176 ? 1.543 6.962 7.659 1.00 92.88 176 ALA A C 1
ATOM 1334 O O . ALA A 1 176 ? 1.556 7.196 6.461 1.00 92.88 176 ALA A O 1
ATOM 1335 N N . TRP A 1 177 ? 1.625 5.721 8.129 1.00 93.44 177 TRP A N 1
ATOM 1336 C CA . TRP A 1 177 ? 1.824 4.559 7.272 1.00 93.44 177 TRP A CA 1
ATOM 1337 C C . TRP A 1 177 ? 0.660 4.282 6.333 1.00 93.44 177 TRP A C 1
ATOM 1339 O O . TRP A 1 177 ? 0.895 4.029 5.156 1.00 93.44 177 TRP A O 1
ATOM 1349 N N . PHE A 1 178 ? -0.585 4.414 6.793 1.00 91.50 178 PHE A N 1
ATOM 1350 C CA . PHE A 1 178 ? -1.740 4.329 5.897 1.00 91.50 178 PHE A CA 1
ATOM 1351 C C . PHE A 1 178 ? -1.787 5.485 4.888 1.00 91.50 178 PHE A C 1
ATOM 1353 O O . PHE A 1 178 ? -2.118 5.261 3.725 1.00 91.50 178 PHE A O 1
ATOM 1360 N N . ARG A 1 179 ? -1.400 6.701 5.298 1.00 87.50 179 ARG A N 1
ATOM 1361 C CA . ARG A 1 179 ? -1.289 7.865 4.396 1.00 87.50 179 ARG A CA 1
ATOM 1362 C C . ARG A 1 179 ? -0.184 7.707 3.353 1.00 87.50 179 ARG A C 1
ATOM 1364 O O . ARG A 1 179 ? -0.339 8.181 2.239 1.00 87.50 179 ARG A O 1
ATOM 1371 N N . GLU A 1 180 ? 0.892 7.010 3.701 1.00 88.00 180 GLU A N 1
ATOM 1372 C CA . GLU A 1 180 ? 1.983 6.644 2.793 1.00 88.00 180 GLU A CA 1
ATOM 1373 C C . GLU A 1 180 ? 1.747 5.273 2.122 1.00 88.00 180 GLU A C 1
ATOM 1375 O O . GLU A 1 180 ? 2.692 4.606 1.693 1.00 88.00 180 GLU A O 1
ATOM 1380 N N . HIS A 1 181 ? 0.487 4.822 2.060 1.00 87.44 181 HIS A N 1
ATOM 1381 C CA . HIS A 1 181 ? 0.041 3.604 1.369 1.00 87.44 181 HIS A CA 1
ATOM 1382 C C . HIS A 1 181 ? 0.841 2.351 1.729 1.00 87.44 181 HIS A C 1
ATOM 1384 O O . HIS A 1 181 ? 1.116 1.483 0.899 1.00 87.44 181 HIS A O 1
ATOM 1390 N N . GLY A 1 182 ? 1.210 2.263 3.000 1.00 86.44 182 GLY A N 1
ATOM 1391 C CA . GLY A 1 182 ? 1.902 1.134 3.582 1.00 86.44 182 GLY A CA 1
ATOM 1392 C C . GLY A 1 182 ? 3.423 1.132 3.395 1.00 86.44 182 GLY A C 1
ATOM 1393 O O . GLY A 1 182 ? 4.105 0.195 3.821 1.00 86.44 182 GLY A O 1
ATOM 1394 N N . SER A 1 183 ? 4.007 2.193 2.830 1.00 86.00 183 SER A N 1
ATOM 1395 C CA . SER A 1 183 ? 5.462 2.316 2.731 1.00 86.00 183 SER A CA 1
ATOM 1396 C C . SER A 1 183 ? 6.083 2.640 4.092 1.00 86.00 183 SER A C 1
ATOM 1398 O O . SER A 1 183 ? 6.037 3.772 4.580 1.00 86.00 183 SER A O 1
ATOM 1400 N N . THR A 1 184 ? 6.735 1.653 4.721 1.00 88.25 184 THR A N 1
ATOM 1401 C CA . THR A 1 184 ? 7.490 1.882 5.970 1.00 88.25 184 THR A CA 1
ATOM 1402 C C . THR A 1 184 ? 8.628 2.883 5.769 1.00 88.25 184 THR A C 1
ATOM 1404 O O . THR A 1 184 ? 8.949 3.630 6.690 1.00 88.25 184 THR A O 1
ATOM 1407 N N . THR A 1 185 ? 9.251 2.894 4.588 1.00 85.56 185 THR A N 1
ATOM 1408 C CA . THR A 1 185 ? 10.349 3.816 4.266 1.00 85.56 185 THR A CA 1
ATOM 1409 C C . THR A 1 185 ? 9.840 5.251 4.195 1.00 85.56 185 THR A C 1
ATOM 1411 O O . THR A 1 185 ? 10.338 6.088 4.943 1.00 85.56 185 THR A O 1
ATOM 1414 N N . ALA A 1 186 ? 8.785 5.512 3.415 1.00 85.56 186 ALA A N 1
ATOM 1415 C CA . ALA A 1 186 ? 8.194 6.848 3.317 1.00 85.56 186 ALA A CA 1
ATOM 1416 C C . ALA A 1 186 ? 7.637 7.327 4.669 1.00 85.56 186 ALA A C 1
ATOM 1418 O O . ALA A 1 186 ? 7.844 8.472 5.060 1.00 85.56 186 ALA A O 1
ATOM 1419 N N . THR A 1 187 ? 7.034 6.424 5.453 1.00 91.50 187 THR A N 1
ATOM 1420 C CA . THR A 1 187 ? 6.588 6.722 6.828 1.00 91.50 187 THR A CA 1
ATOM 1421 C C . THR A 1 187 ? 7.749 7.183 7.709 1.00 91.50 187 THR A C 1
ATOM 1423 O O . THR A 1 187 ? 7.640 8.167 8.440 1.00 91.50 187 THR A O 1
ATOM 1426 N N . ALA A 1 188 ? 8.866 6.453 7.663 1.00 92.44 188 ALA A N 1
ATOM 1427 C CA . ALA A 1 188 ? 10.049 6.747 8.457 1.00 92.44 188 ALA A CA 1
ATOM 1428 C C . ALA A 1 188 ? 10.667 8.093 8.051 1.00 92.44 188 ALA A C 1
ATOM 1430 O O . ALA A 1 188 ? 11.000 8.896 8.917 1.00 92.44 188 ALA A O 1
ATOM 1431 N N . GLU A 1 189 ? 10.755 8.370 6.751 1.00 90.69 189 GLU A N 1
ATOM 1432 C CA . GLU A 1 189 ? 11.241 9.646 6.223 1.00 90.69 189 GLU A CA 1
ATOM 1433 C C . GLU A 1 189 ? 10.347 10.817 6.641 1.00 90.69 189 GLU A C 1
ATOM 1435 O O . GLU A 1 189 ? 10.853 11.800 7.186 1.00 90.69 189 GLU A O 1
ATOM 1440 N N . ARG A 1 190 ? 9.025 10.680 6.470 1.00 92.00 190 ARG A N 1
ATOM 1441 C CA . ARG A 1 190 ? 8.026 11.689 6.848 1.00 92.00 190 ARG A CA 1
ATOM 1442 C C . ARG A 1 190 ? 8.093 12.045 8.330 1.00 92.00 190 ARG A C 1
ATOM 1444 O O . ARG A 1 190 ? 7.999 13.216 8.682 1.00 92.00 190 ARG A O 1
ATOM 1451 N N . LEU A 1 191 ? 8.222 11.038 9.191 1.00 95.19 191 LEU A N 1
ATOM 1452 C CA . LEU A 1 191 ? 8.263 11.223 10.644 1.00 95.19 191 LEU A CA 1
ATOM 1453 C C . LEU A 1 191 ? 9.682 11.445 11.184 1.00 95.19 191 LEU A C 1
ATOM 1455 O O . LEU A 1 191 ? 9.872 11.521 12.395 1.00 95.19 191 LEU A O 1
ATOM 1459 N N . HIS A 1 192 ? 10.688 11.523 10.307 1.00 95.12 192 HIS A N 1
ATOM 1460 C CA . HIS A 1 192 ? 12.103 11.612 10.678 1.00 95.12 192 HIS A CA 1
ATOM 1461 C C . HIS A 1 192 ? 12.549 10.517 11.665 1.00 95.12 192 HIS A C 1
ATOM 1463 O O . HIS A 1 192 ? 13.403 10.724 12.532 1.00 95.12 192 HIS A O 1
ATOM 1469 N N . TYR A 1 193 ? 11.988 9.319 11.514 1.00 95.88 193 TYR A N 1
ATOM 1470 C CA . TYR A 1 193 ? 12.356 8.136 12.273 1.00 95.88 193 TYR A CA 1
ATOM 1471 C C . TYR A 1 193 ? 13.253 7.213 11.463 1.00 95.88 193 TYR A C 1
ATOM 1473 O O . TYR A 1 193 ? 13.245 7.173 10.238 1.00 95.88 193 TYR A O 1
ATOM 1481 N N . HIS A 1 194 ? 14.023 6.394 12.170 1.00 94.50 194 HIS A N 1
ATOM 1482 C CA . HIS A 1 194 ? 14.667 5.257 11.534 1.00 94.50 194 HIS A CA 1
ATOM 1483 C C . HIS A 1 194 ? 13.612 4.181 11.228 1.00 94.50 194 HIS A C 1
ATOM 1485 O O . HIS A 1 194 ? 12.756 3.907 12.070 1.00 94.50 194 HIS A O 1
ATOM 1491 N N . ARG A 1 195 ? 13.710 3.485 10.085 1.00 91.62 195 ARG A N 1
ATOM 1492 C CA . ARG A 1 195 ? 12.777 2.402 9.696 1.00 91.62 195 ARG A CA 1
ATOM 1493 C C . ARG A 1 195 ? 12.538 1.380 10.818 1.00 91.62 195 ARG A C 1
ATOM 1495 O O . ARG A 1 195 ? 11.406 1.008 11.105 1.00 91.62 195 ARG A O 1
ATOM 1502 N N . ASN A 1 196 ? 13.606 0.969 11.505 1.00 93.88 196 ASN A N 1
ATOM 1503 C CA . ASN A 1 196 ? 13.525 0.039 12.643 1.00 93.88 196 ASN A CA 1
ATOM 1504 C C . ASN A 1 196 ? 12.652 0.548 13.799 1.00 93.88 196 ASN A C 1
ATOM 1506 O O . ASN A 1 196 ? 12.079 -0.264 14.520 1.00 93.88 196 ASN A O 1
ATOM 1510 N N . THR A 1 197 ? 12.552 1.862 13.995 1.00 96.06 197 THR A N 1
ATOM 1511 C CA . THR A 1 197 ? 11.668 2.447 15.006 1.00 96.06 197 THR A CA 1
ATOM 1512 C C . THR A 1 197 ? 10.210 2.198 14.641 1.00 96.06 197 THR A C 1
ATOM 1514 O O . THR A 1 197 ? 9.459 1.741 15.495 1.00 96.06 197 THR A O 1
ATOM 1517 N N . ILE A 1 198 ? 9.830 2.398 13.374 1.00 95.31 198 ILE A N 1
ATOM 1518 C CA . ILE A 1 198 ? 8.476 2.097 12.882 1.00 95.31 198 ILE A CA 1
ATOM 1519 C C . ILE A 1 198 ? 8.146 0.616 13.097 1.00 95.31 198 ILE A C 1
ATOM 1521 O O . ILE A 1 198 ? 7.129 0.288 13.695 1.00 95.31 198 ILE A O 1
ATOM 1525 N N . ILE A 1 199 ? 9.062 -0.280 12.714 1.00 93.31 199 ILE A N 1
ATOM 1526 C CA . ILE A 1 199 ? 8.885 -1.733 12.877 1.00 93.31 199 ILE A CA 1
ATOM 1527 C C . ILE A 1 199 ? 8.664 -2.114 14.342 1.00 93.31 199 ILE A C 1
ATOM 1529 O O . ILE A 1 199 ? 7.771 -2.897 14.647 1.00 93.31 199 ILE A O 1
ATOM 1533 N N . ARG A 1 200 ? 9.450 -1.550 15.268 1.00 96.56 200 ARG A N 1
ATOM 1534 C CA . ARG A 1 200 ? 9.279 -1.813 16.706 1.00 96.56 200 ARG A CA 1
ATOM 1535 C C . ARG A 1 200 ? 7.927 -1.327 1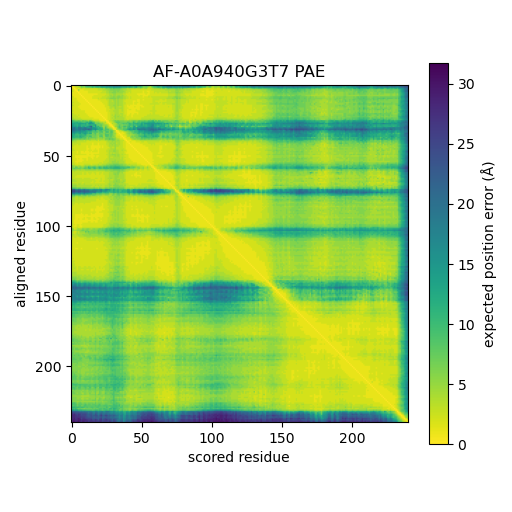7.219 1.00 96.56 200 ARG A C 1
ATOM 1537 O O . ARG A 1 200 ? 7.316 -2.004 18.037 1.00 96.56 200 ARG A O 1
ATOM 1544 N N . ARG A 1 201 ? 7.460 -0.175 16.738 1.00 96.06 201 ARG A N 1
ATOM 1545 C CA . ARG A 1 201 ? 6.151 0.372 17.108 1.00 96.06 201 ARG A CA 1
ATOM 1546 C C . ARG A 1 201 ? 5.013 -0.491 16.562 1.00 96.06 201 ARG A C 1
ATOM 1548 O O . ARG A 1 201 ? 4.062 -0.739 17.288 1.00 96.06 201 ARG A O 1
ATOM 1555 N N . PHE A 1 202 ? 5.141 -1.041 15.356 1.00 96.19 202 PHE A N 1
ATOM 1556 C CA . PHE A 1 202 ? 4.161 -1.989 14.813 1.00 96.19 202 PHE A CA 1
ATOM 1557 C C . PHE A 1 202 ? 4.170 -3.340 15.521 1.00 96.19 202 PHE A C 1
ATOM 1559 O O . PHE A 1 202 ? 3.102 -3.870 15.798 1.00 96.19 202 PHE A O 1
ATOM 1566 N N . ALA A 1 203 ? 5.339 -3.854 15.907 1.00 96.00 203 ALA A N 1
ATOM 1567 C CA . ALA A 1 203 ? 5.410 -5.041 16.758 1.00 96.00 203 ALA A CA 1
ATOM 1568 C C . ALA A 1 203 ? 4.705 -4.799 18.104 1.00 96.00 203 ALA A C 1
ATOM 1570 O O . ALA A 1 203 ? 3.928 -5.630 18.563 1.00 96.00 203 ALA A O 1
ATOM 1571 N N . ARG A 1 204 ? 4.902 -3.619 18.707 1.00 96.12 204 ARG A N 1
ATOM 1572 C CA . ARG A 1 204 ? 4.207 -3.242 19.943 1.00 96.12 204 ARG A CA 1
ATOM 1573 C C . ARG A 1 204 ? 2.695 -3.081 19.748 1.00 96.12 204 ARG A C 1
ATOM 1575 O O . ARG A 1 204 ? 1.924 -3.494 20.610 1.00 96.12 204 ARG A O 1
ATOM 1582 N N . LEU A 1 205 ? 2.269 -2.500 18.629 1.00 96.12 205 LEU A N 1
ATOM 1583 C CA . LEU A 1 205 ? 0.858 -2.416 18.250 1.00 96.12 205 LEU A CA 1
ATOM 1584 C C . LEU A 1 205 ? 0.245 -3.821 18.141 1.00 96.12 205 LEU A C 1
ATOM 1586 O O . LEU A 1 205 ? -0.828 -4.059 18.693 1.00 96.12 205 LEU A O 1
ATOM 1590 N N . GLU A 1 206 ? 0.936 -4.755 17.487 1.00 96.19 206 GLU A N 1
ATOM 1591 C CA . GLU A 1 206 ? 0.504 -6.149 17.341 1.00 96.19 206 GLU A CA 1
ATOM 1592 C C . GLU A 1 206 ? 0.402 -6.859 18.695 1.00 96.19 206 GLU A C 1
ATOM 1594 O O . GLU A 1 206 ? -0.600 -7.519 18.953 1.00 96.19 206 GLU A O 1
ATOM 1599 N N . GLU A 1 207 ? 1.366 -6.672 19.600 1.00 96.00 207 GLU A N 1
ATOM 1600 C CA . GLU A 1 207 ? 1.304 -7.222 20.964 1.00 96.00 207 GLU A CA 1
ATOM 1601 C C . GLU A 1 207 ? 0.060 -6.760 21.737 1.00 96.00 207 GLU A C 1
ATOM 1603 O O . GLU A 1 207 ? -0.524 -7.535 22.493 1.00 96.00 207 GLU A O 1
ATOM 1608 N N . LEU A 1 208 ? -0.333 -5.494 21.570 1.00 95.06 208 LEU A N 1
ATOM 1609 C CA . LEU A 1 208 ? -1.450 -4.893 22.303 1.00 95.06 208 LEU A CA 1
ATOM 1610 C C . LEU A 1 208 ? -2.810 -5.220 21.684 1.00 95.06 208 LEU A C 1
ATOM 1612 O O . LEU A 1 208 ? -3.786 -5.418 22.403 1.00 95.06 208 LEU A O 1
ATOM 1616 N N . THR A 1 209 ? -2.883 -5.252 20.356 1.00 93.12 209 THR A N 1
ATOM 1617 C CA . THR A 1 209 ? -4.148 -5.355 19.609 1.00 93.12 209 THR A CA 1
ATOM 1618 C C . THR A 1 209 ? -4.403 -6.753 19.045 1.00 93.12 209 THR A C 1
ATOM 1620 O O . THR A 1 209 ? -5.525 -7.071 18.656 1.00 93.12 209 THR A O 1
ATOM 1623 N N . GLY A 1 210 ? -3.370 -7.596 18.970 1.00 93.56 210 GLY A N 1
ATOM 1624 C CA . GLY A 1 210 ? -3.388 -8.853 18.224 1.00 93.56 210 GLY A CA 1
ATOM 1625 C C . GLY A 1 210 ? -3.430 -8.662 16.704 1.00 93.56 210 GLY A C 1
ATOM 1626 O O . GLY A 1 210 ? -3.745 -9.612 15.989 1.00 93.56 210 GLY A O 1
ATOM 1627 N N . ARG A 1 211 ? -3.178 -7.443 16.201 1.00 92.25 211 ARG A N 1
ATOM 1628 C CA . ARG A 1 211 ? -3.293 -7.091 14.781 1.00 92.25 211 ARG A CA 1
ATOM 1629 C C . ARG A 1 211 ? -1.939 -6.804 14.163 1.00 92.25 211 ARG A C 1
ATOM 1631 O O . ARG A 1 211 ? -1.263 -5.839 14.502 1.00 92.25 211 ARG A O 1
ATOM 1638 N N . ASN A 1 212 ? -1.591 -7.653 13.209 1.00 91.44 212 ASN A N 1
ATOM 1639 C CA . ASN A 1 212 ? -0.395 -7.526 12.398 1.00 91.44 212 ASN A CA 1
ATOM 1640 C C . ASN A 1 212 ? -0.679 -6.636 11.181 1.00 91.44 212 ASN A C 1
ATOM 1642 O O . ASN A 1 212 ? -1.511 -6.994 10.355 1.00 91.44 212 ASN A O 1
ATOM 1646 N N . VAL A 1 213 ? 0.018 -5.509 11.042 1.00 89.81 213 VAL A N 1
ATOM 1647 C CA . VAL A 1 213 ? -0.166 -4.578 9.907 1.00 89.81 213 VAL A CA 1
ATOM 1648 C C . VAL A 1 213 ? 0.176 -5.184 8.539 1.00 89.81 213 VAL A C 1
ATOM 1650 O O . VAL A 1 213 ? -0.218 -4.631 7.521 1.00 89.81 213 VAL A O 1
ATOM 1653 N N . SER A 1 214 ? 0.907 -6.300 8.500 1.00 84.62 214 SER A N 1
ATOM 1654 C CA . SER A 1 214 ? 1.243 -7.033 7.274 1.00 84.62 214 SER A CA 1
ATOM 1655 C C . SER A 1 214 ? 0.262 -8.167 6.951 1.00 84.62 214 SER A C 1
ATOM 1657 O O . SER A 1 214 ? 0.429 -8.827 5.928 1.00 84.62 214 SER A O 1
ATOM 1659 N N . ASP A 1 215 ? -0.723 -8.444 7.815 1.00 85.81 215 ASP A N 1
ATOM 1660 C CA . ASP A 1 215 ? -1.824 -9.353 7.484 1.00 85.81 215 ASP A CA 1
ATOM 1661 C C . ASP A 1 215 ? -2.982 -8.558 6.850 1.00 85.81 215 ASP A C 1
ATOM 1663 O O . ASP A 1 215 ? -3.480 -7.623 7.484 1.00 85.81 215 ASP A O 1
ATOM 1667 N N . PRO A 1 216 ? -3.486 -8.952 5.663 1.00 79.06 216 PRO A N 1
ATOM 1668 C CA . PRO A 1 216 ? -4.503 -8.182 4.950 1.00 79.06 216 PRO A CA 1
ATOM 1669 C C . PRO A 1 216 ? -5.800 -7.930 5.711 1.00 79.06 216 PRO A C 1
ATOM 1671 O O . PRO A 1 216 ? -6.432 -6.886 5.554 1.00 79.06 216 PRO A O 1
ATOM 1674 N N . ARG A 1 217 ? -6.234 -8.885 6.539 1.00 83.88 217 ARG A N 1
ATOM 1675 C CA . ARG A 1 217 ? -7.473 -8.735 7.311 1.00 83.88 217 ARG A CA 1
ATOM 1676 C C . ARG A 1 217 ? -7.243 -7.807 8.493 1.00 83.88 217 ARG A C 1
ATOM 1678 O O . ARG A 1 217 ? -8.069 -6.946 8.769 1.00 83.88 217 ARG A O 1
ATOM 1685 N N . HIS A 1 218 ? -6.122 -7.975 9.184 1.00 89.75 218 HIS A N 1
ATOM 1686 C CA . HIS A 1 218 ? -5.751 -7.119 10.305 1.00 89.75 218 HIS A CA 1
ATOM 1687 C C . HIS A 1 218 ? -5.514 -5.670 9.868 1.00 89.75 218 HIS A C 1
ATOM 1689 O O . HIS A 1 218 ? -6.010 -4.757 10.521 1.00 89.75 218 HIS A O 1
ATOM 1695 N N . SER A 1 219 ? -4.811 -5.473 8.755 1.00 89.69 219 SER A N 1
ATOM 1696 C CA . SER A 1 219 ? -4.575 -4.187 8.098 1.00 89.69 219 SER A CA 1
ATOM 1697 C C . SER A 1 219 ? -5.889 -3.499 7.707 1.00 89.69 219 SER A C 1
ATOM 1699 O O . SER A 1 219 ? -6.118 -2.356 8.107 1.00 89.69 219 SER A O 1
ATOM 1701 N N . ALA A 1 220 ? -6.811 -4.214 7.046 1.00 86.31 220 ALA A N 1
ATOM 1702 C CA . ALA A 1 220 ? -8.143 -3.701 6.716 1.00 86.31 220 ALA A CA 1
ATOM 1703 C C . ALA A 1 220 ? -8.934 -3.266 7.960 1.00 86.31 220 ALA A C 1
ATOM 1705 O O . ALA A 1 220 ? -9.504 -2.176 7.995 1.00 86.31 220 ALA A O 1
ATOM 1706 N N . ASP A 1 221 ? -8.947 -4.092 9.005 1.00 88.44 221 ASP A N 1
ATOM 1707 C CA . ASP A 1 221 ? -9.649 -3.761 10.239 1.00 88.44 221 ASP A CA 1
ATOM 1708 C C . ASP A 1 221 ? -9.041 -2.533 10.946 1.00 88.44 221 ASP A C 1
ATOM 1710 O O . ASP A 1 221 ? -9.783 -1.688 11.444 1.00 88.44 221 ASP A O 1
ATOM 1714 N N . LEU A 1 222 ? -7.704 -2.421 10.987 1.00 90.88 222 LEU A N 1
ATOM 1715 C CA . LEU A 1 222 ? -7.000 -1.265 11.557 1.00 90.88 222 LEU A CA 1
ATOM 1716 C C . LEU A 1 222 ? -7.303 0.012 10.766 1.00 90.88 222 LEU A C 1
ATOM 1718 O O . LEU A 1 222 ? -7.585 1.048 11.370 1.00 90.88 222 LEU A O 1
ATOM 1722 N N . TYR A 1 223 ? -7.300 -0.067 9.433 1.00 89.44 223 TYR A N 1
ATOM 1723 C CA . TYR A 1 223 ? -7.686 1.043 8.569 1.00 89.44 223 TYR A CA 1
ATOM 1724 C C . TYR A 1 223 ? -9.124 1.488 8.868 1.00 89.44 223 TYR A C 1
ATOM 1726 O O . TYR A 1 223 ? -9.362 2.668 9.124 1.00 89.44 223 TYR A O 1
ATOM 1734 N N . ILE A 1 224 ? -10.085 0.553 8.906 1.00 85.88 224 ILE A N 1
ATOM 1735 C CA . ILE A 1 224 ? -11.492 0.869 9.198 1.00 85.88 224 ILE A CA 1
ATOM 1736 C C . ILE A 1 224 ? -11.626 1.505 10.586 1.00 85.88 224 ILE A C 1
ATOM 1738 O O . ILE A 1 224 ? -12.338 2.499 10.729 1.00 85.88 224 ILE A O 1
ATOM 1742 N N . ALA A 1 225 ? -10.927 0.980 11.596 1.00 88.88 225 ALA A N 1
ATOM 1743 C CA . ALA A 1 225 ? -10.952 1.523 12.951 1.00 88.88 225 ALA A CA 1
ATOM 1744 C C . ALA A 1 225 ? -10.451 2.977 13.001 1.00 88.88 225 ALA A C 1
ATOM 1746 O O . ALA A 1 225 ? -11.083 3.826 13.630 1.00 88.88 225 ALA A O 1
ATOM 1747 N N . LEU A 1 226 ? -9.343 3.290 12.320 1.00 89.81 226 LEU A N 1
ATOM 1748 C CA . LEU A 1 226 ? -8.820 4.657 12.235 1.00 89.81 226 LEU A CA 1
ATOM 1749 C C . LEU A 1 226 ? -9.741 5.582 11.436 1.00 89.81 226 LEU A C 1
ATOM 1751 O O . LEU A 1 226 ? -9.957 6.726 11.837 1.00 89.81 226 LEU A O 1
ATOM 1755 N N . HIS A 1 227 ? -10.301 5.086 10.331 1.00 84.06 227 HIS A N 1
ATOM 1756 C CA . HIS A 1 227 ? -11.226 5.834 9.488 1.00 84.06 227 HIS A CA 1
ATOM 1757 C C . HIS A 1 227 ? -12.506 6.197 10.255 1.00 84.06 227 HIS A C 1
ATOM 1759 O O . HIS A 1 227 ? -12.902 7.357 10.282 1.00 84.06 227 HIS A O 1
ATOM 1765 N N . GLN A 1 228 ? -13.096 5.251 10.995 1.00 82.19 228 GLN A N 1
ATOM 1766 C CA . GLN A 1 228 ? -14.260 5.499 11.860 1.00 82.19 228 GLN A CA 1
ATOM 1767 C C . GLN A 1 228 ? -13.975 6.484 13.005 1.00 82.19 228 GLN A C 1
ATOM 1769 O O . GLN A 1 228 ? -14.898 7.114 13.519 1.00 82.19 228 GLN A O 1
ATOM 1774 N N . ARG A 1 229 ? -12.707 6.623 13.409 1.00 85.31 229 ARG A N 1
ATOM 1775 C CA . ARG A 1 229 ? -12.244 7.602 14.405 1.00 85.31 229 ARG A CA 1
ATOM 1776 C C . ARG A 1 229 ? -11.897 8.967 13.792 1.00 85.31 229 ARG A C 1
ATOM 1778 O O . ARG A 1 229 ? -11.500 9.860 14.534 1.00 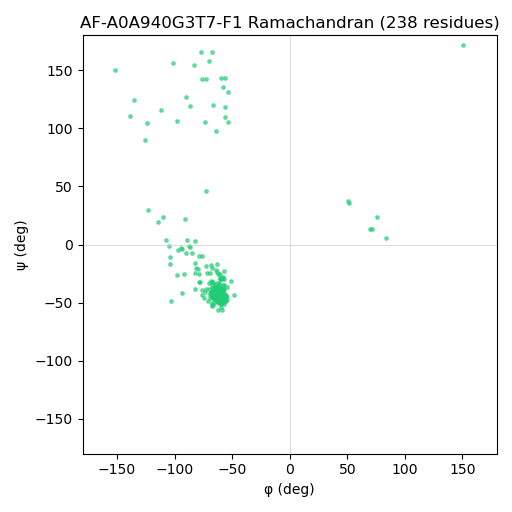85.31 229 ARG A O 1
ATOM 1785 N N . GLY A 1 230 ? -12.009 9.131 12.471 1.00 85.75 230 GLY A N 1
ATOM 1786 C CA . GLY A 1 230 ? -11.649 10.362 11.758 1.00 85.75 230 GLY A CA 1
ATOM 1787 C C . GLY A 1 230 ? -10.140 10.621 11.668 1.00 85.75 230 GLY A C 1
ATOM 1788 O O . GLY A 1 230 ? -9.720 11.722 11.330 1.00 85.75 230 GLY A O 1
ATOM 1789 N N . LEU A 1 231 ? -9.297 9.626 11.973 1.00 87.75 231 LEU A N 1
ATOM 1790 C CA . LEU A 1 231 ? -7.835 9.786 12.005 1.00 87.75 231 LEU A CA 1
ATOM 1791 C C . LEU A 1 231 ? -7.186 9.685 10.616 1.00 87.75 231 LEU A C 1
ATOM 1793 O O . LEU A 1 231 ? -6.032 10.080 10.444 1.00 87.75 231 LEU A O 1
ATOM 1797 N N . LEU A 1 232 ? -7.923 9.164 9.631 1.00 81.38 232 LEU A N 1
ATOM 1798 C CA . LEU A 1 232 ? -7.487 9.050 8.236 1.00 81.38 232 LEU A CA 1
ATOM 1799 C C . LEU A 1 232 ? -8.132 10.083 7.310 1.00 81.38 232 LEU A C 1
ATOM 1801 O O . LEU A 1 232 ? -7.790 10.103 6.134 1.00 81.38 232 LEU A O 1
ATOM 1805 N N . GLU A 1 233 ? -9.012 10.953 7.815 1.00 67.19 233 GLU A N 1
ATOM 1806 C CA . GLU A 1 233 ? -9.580 12.011 6.979 1.00 67.19 233 GLU A CA 1
ATOM 1807 C C . GLU A 1 233 ? -8.462 12.916 6.419 1.00 67.19 233 GLU A C 1
ATOM 1809 O O . GLU A 1 233 ? -7.448 13.157 7.104 1.00 67.19 233 GLU A O 1
ATOM 1814 N N . PRO A 1 234 ? -8.606 13.396 5.168 1.00 52.09 234 PRO A N 1
ATOM 1815 C CA . PRO A 1 234 ? -7.654 14.327 4.585 1.00 52.09 234 PRO A CA 1
ATOM 1816 C C . PRO A 1 234 ? -7.561 15.571 5.473 1.00 52.09 234 PRO A C 1
ATOM 1818 O O . PRO A 1 234 ? -8.578 16.101 5.925 1.00 52.09 234 PRO A O 1
ATOM 1821 N N . GLU A 1 235 ? -6.339 16.053 5.740 1.00 43.38 235 GLU A N 1
ATOM 1822 C CA . GLU A 1 235 ? -6.190 17.342 6.421 1.00 43.38 235 GLU A CA 1
ATOM 1823 C C . GLU A 1 235 ? -6.990 18.394 5.640 1.00 43.38 235 GLU A C 1
ATOM 1825 O O . GLU A 1 235 ? -6.844 18.470 4.414 1.00 43.38 235 GLU A O 1
ATOM 1830 N N . PRO A 1 236 ? -7.834 19.208 6.305 1.00 35.75 236 PRO A N 1
ATOM 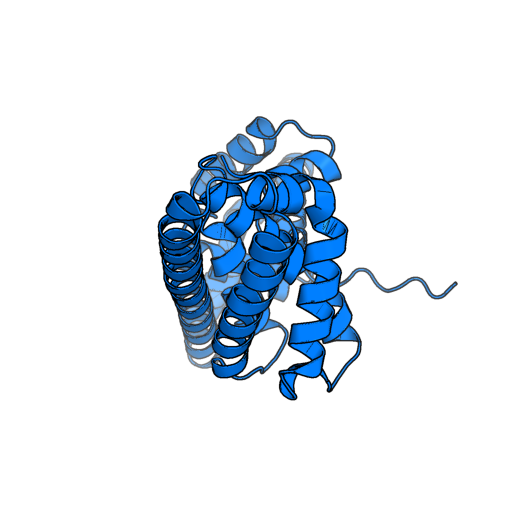1831 C CA . PRO A 1 236 ? -8.631 20.197 5.607 1.00 35.75 236 PRO A CA 1
ATOM 1832 C C . PRO A 1 236 ? -7.689 21.091 4.810 1.00 35.75 236 PRO A C 1
ATOM 1834 O O . PRO A 1 236 ? -6.825 21.765 5.380 1.00 35.75 236 PRO A O 1
ATOM 1837 N N . VAL A 1 237 ? -7.856 21.084 3.483 1.00 40.22 237 VAL A N 1
ATOM 1838 C CA . VAL A 1 237 ? -7.087 21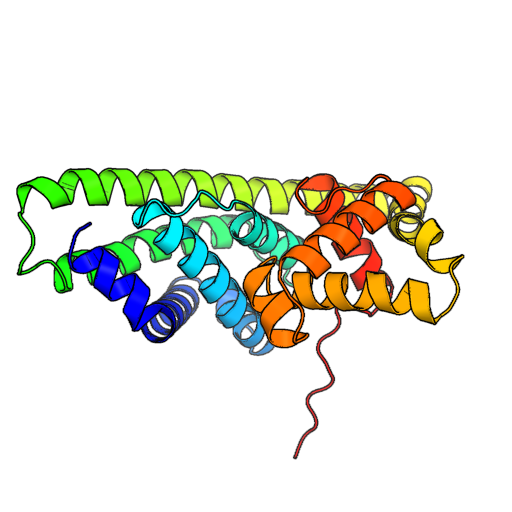.927 2.569 1.00 40.22 237 VAL A CA 1
ATOM 1839 C C . VAL A 1 237 ? -7.240 23.363 3.054 1.00 40.22 237 VAL A C 1
ATOM 1841 O O . VAL A 1 237 ? -8.305 23.972 2.911 1.00 40.22 237 VAL A O 1
ATOM 1844 N N . ARG A 1 238 ? -6.185 23.913 3.669 1.00 32.47 238 ARG A N 1
ATOM 1845 C CA . ARG A 1 238 ? -6.153 25.326 4.043 1.00 32.47 238 ARG A CA 1
ATOM 1846 C C . ARG A 1 238 ? -6.212 26.116 2.743 1.00 32.47 238 ARG A C 1
ATOM 1848 O O . ARG A 1 238 ? -5.194 26.274 2.074 1.00 32.47 238 ARG A O 1
ATOM 1855 N N . ARG A 1 239 ? -7.408 26.583 2.375 1.00 32.88 239 ARG A N 1
ATOM 1856 C CA . ARG A 1 239 ? -7.587 27.554 1.293 1.00 32.88 239 ARG A CA 1
ATOM 1857 C C . ARG A 1 239 ? -6.718 28.766 1.638 1.00 32.88 239 ARG A C 1
ATOM 1859 O O . ARG A 1 239 ? -6.982 29.433 2.638 1.00 32.88 239 ARG A O 1
ATOM 1866 N N . ARG A 1 240 ? -5.643 28.964 0.875 1.00 35.91 240 ARG A N 1
ATOM 1867 C CA . ARG A 1 240 ? -4.891 30.221 0.855 1.00 35.91 240 ARG A CA 1
ATOM 1868 C C . ARG A 1 240 ? -5.626 31.235 -0.005 1.00 35.91 240 ARG A C 1
ATOM 1870 O O . ARG A 1 240 ? -6.235 30.803 -1.008 1.00 35.91 240 ARG A O 1
#

Mean predicted aligned error: 6.21 Å

Secondary structure (DSSP, 8-state):
--HHHHHHHHTHHHHHHHHHHHHHHH-GGGSS-HHHHHHHHHHHHHHHHHHHHHHHTS----HHHHHHHHHHHHT----HHHHHHHHHHHHHHHHHHHHHT-TTS-GGGHHHHHHHHHHHHHHHHHHHHHHHHHHHHHHHHHHH-HHHHHHHHHTTHHHHTS-HHHHHHHHHHHHHHHHTTT-HHHHHHHTT--HHHHHHHHHHHHHHHS--TTSHHHHHHHHHHHHHTTSSSPPP----

Sequence (240 aa):
MGSGIRFLESHLEEVSAELTARIVEGELSYQVDLETILVLGPLVRANCESIVNTLAGRGDDLVPPEQVGIVKATETALPIESILHGYRIAGLVLWEFIVANSADDDPAELPEIARRLWATIDRDSTTATNGYLATKAALGQAAGDATQTRRLVDALTPIDALDEEERELLLEPLVAWFREHGSTTATAERLHYHRNTIIRRFARLEELTGRNVSDPRHSADLYIALHQRGLLEPEPVRRR

Nearest PDB structures (foldseek):
  4b3w-assembly1_B  TM=6.581E-01  e=3.751E-01  Homo sapiens
  2dc3-assembly1_A  TM=5.917E-01  e=4.273E-01  Homo sapiens
  6d45-assembly1_A  TM=5.986E-01  e=9.331E-01  Physeter macrocephalus
  7l3u-assembly1_A  TM=5.692E-01  e=1.379E+00  Physeter macrocephalus
  8j4k-assembly1_A  TM=5.924E-01  e=1.868E+00  Physeter macrocephalus

pLDDT: mean 86.9, std 12.27, range [32.47, 98.19]